Protein AF-A0AAN6EZ95-F1 (afdb_monomer)

Sequence (306 aa):
MGASKASSSAAAAAQFATLAPRIKNISEATIRKKWKPLPAGSQDKVRQILFNLKTKRAGASSSRRIATVGSMRQARAKRPGSNTQVREEEYEKAVEEVADRLLSRLPRMPFPPTGASSKADESPFDLFAALHRISALQAQLTVNRQSAHLLRMQIRREQQALRRDKAELAGLQDAVKRSQRLRRKRETGLHPLARTAKQGHDHDEIERLNSVTGIAVRGATSTGPDYDVGVSTSASGSALTIDEEDEPELGPLLKQLRSHLHSMRNNTASLNPVLAAMDEAKCALDRFAVTSFDRETLMRLSGIVS

Solvent-accessible surface area (backbone atoms only — not comparable to full-atom values): 19096 Å² total; per-residue (Å²): 141,81,85,84,91,84,65,72,68,67,61,59,63,72,72,57,87,77,84,70,89,83,81,80,91,74,58,68,68,53,45,73,74,59,23,49,48,67,56,68,76,58,48,51,51,52,49,50,52,51,49,48,54,52,51,54,64,76,72,78,51,92,84,73,68,79,74,61,99,76,66,91,81,69,93,66,85,84,65,92,86,46,71,65,55,57,51,47,52,52,50,48,53,53,51,50,53,50,46,54,55,46,61,72,39,47,78,73,42,65,35,80,64,93,68,87,71,57,89,70,83,68,73,72,85,48,62,65,63,53,51,53,51,50,51,52,51,51,53,52,50,50,53,52,53,51,51,54,50,53,51,53,53,49,51,54,53,50,54,51,52,51,51,50,54,53,50,51,50,49,51,50,52,51,49,52,52,50,51,51,52,52,49,52,60,56,56,73,75,49,55,73,71,61,49,56,57,48,55,54,53,54,50,57,52,49,54,51,51,32,62,75,70,67,59,73,82,88,80,76,91,75,81,83,80,91,77,87,81,77,86,76,87,73,91,72,91,74,87,77,82,75,75,91,83,83,56,89,72,50,55,60,54,52,51,50,50,52,51,48,52,49,51,51,49,60,65,50,53,73,48,51,64,54,52,52,50,50,52,51,51,48,53,51,49,53,53,47,48,67,75,74,45,55,73,71,56,49,34,41,75,70,66,77,46,133

Structure (mmCIF, N/CA/C/O backbone):
data_AF-A0AAN6EZ95-F1
#
_entry.id   AF-A0AAN6EZ95-F1
#
loop_
_atom_site.group_PDB
_atom_site.id
_atom_site.type_symbol
_atom_site.label_atom_id
_atom_site.label_alt_id
_atom_site.label_comp_id
_atom_site.label_asym_id
_atom_site.label_entity_id
_atom_site.label_seq_id
_atom_site.pdbx_PDB_ins_code
_atom_site.Cartn_x
_atom_site.Cartn_y
_atom_site.Cartn_z
_atom_site.occupancy
_atom_site.B_iso_or_equiv
_atom_site.auth_seq_id
_atom_site.auth_comp_id
_atom_site.auth_asym_id
_atom_site.auth_atom_id
_atom_site.pdbx_PDB_model_num
ATOM 1 N N . MET A 1 1 ? 3.747 43.506 -16.878 1.00 37.78 1 MET A N 1
ATOM 2 C CA . MET A 1 1 ? 3.797 42.026 -16.907 1.00 37.78 1 MET A CA 1
ATOM 3 C C . MET A 1 1 ? 4.872 41.604 -15.912 1.00 37.78 1 MET A C 1
ATOM 5 O O . MET A 1 1 ? 6.012 41.954 -16.137 1.00 37.78 1 MET A O 1
ATOM 9 N N . GLY A 1 2 ? 4.651 40.982 -14.766 1.00 39.59 2 GLY A N 1
ATOM 10 C CA . GLY A 1 2 ? 3.472 40.471 -14.089 1.00 39.59 2 GLY A CA 1
ATOM 11 C C . GLY A 1 2 ? 3.873 40.281 -12.619 1.00 39.59 2 GLY A C 1
ATOM 12 O O . GLY A 1 2 ? 5.038 40.029 -12.313 1.00 39.59 2 GLY A O 1
ATOM 13 N N . ALA A 1 3 ? 2.918 40.495 -11.723 1.00 43.66 3 ALA A N 1
ATOM 14 C CA . ALA A 1 3 ? 3.116 40.467 -10.286 1.00 43.66 3 ALA A CA 1
ATOM 15 C C . ALA A 1 3 ? 3.273 39.031 -9.744 1.00 43.66 3 ALA A C 1
ATOM 17 O O . ALA A 1 3 ? 2.601 38.103 -10.191 1.00 43.66 3 ALA A O 1
ATOM 18 N N . SER A 1 4 ? 4.200 38.900 -8.793 1.00 45.09 4 SER A N 1
ATOM 19 C CA . SER A 1 4 ? 4.193 38.032 -7.604 1.00 45.09 4 SER A CA 1
ATOM 20 C C . SER A 1 4 ? 3.318 36.767 -7.606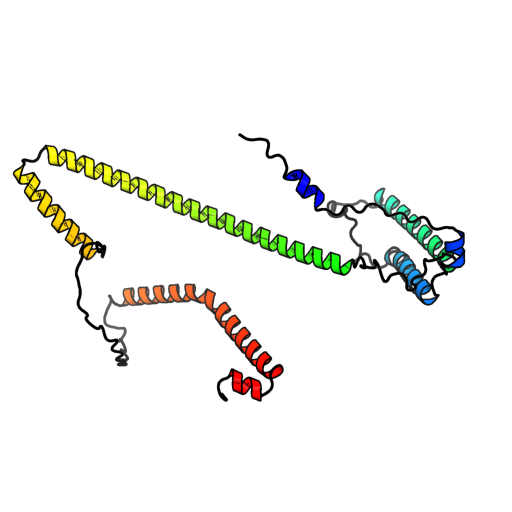 1.00 45.09 4 SER A C 1
ATOM 22 O O . SER A 1 4 ? 2.100 36.808 -7.451 1.00 45.09 4 SER A O 1
ATOM 24 N N . LYS A 1 5 ? 3.976 35.599 -7.583 1.00 46.03 5 LYS A N 1
ATOM 25 C CA . LYS A 1 5 ? 3.365 34.317 -7.198 1.00 46.03 5 LYS A CA 1
ATOM 26 C C . LYS A 1 5 ? 3.972 33.825 -5.882 1.00 46.03 5 LYS A C 1
ATOM 28 O O . LYS A 1 5 ? 4.803 32.927 -5.855 1.00 46.03 5 LYS A O 1
ATOM 33 N N . ALA A 1 6 ? 3.551 34.448 -4.786 1.00 48.06 6 ALA A N 1
ATOM 34 C CA . ALA A 1 6 ? 3.781 33.976 -3.424 1.00 48.06 6 ALA A CA 1
ATOM 35 C C . ALA A 1 6 ? 2.412 33.770 -2.758 1.00 48.06 6 ALA A C 1
ATOM 37 O O . ALA A 1 6 ? 1.912 34.651 -2.071 1.00 48.06 6 ALA A O 1
ATOM 38 N N . SER A 1 7 ? 1.750 32.640 -3.029 1.00 46.66 7 SER A N 1
ATOM 39 C CA . SER A 1 7 ? 0.449 32.329 -2.404 1.00 46.66 7 SER A CA 1
ATOM 40 C C . SER A 1 7 ? 0.195 30.845 -2.110 1.00 46.66 7 SER A C 1
ATOM 42 O O . SER A 1 7 ? -0.888 30.496 -1.649 1.00 46.66 7 SER A O 1
ATOM 44 N N . SER A 1 8 ? 1.166 29.947 -2.310 1.00 48.81 8 SER A N 1
ATOM 45 C CA . SER A 1 8 ? 0.928 28.506 -2.122 1.00 48.81 8 SER A CA 1
ATOM 46 C C . SER A 1 8 ? 1.087 28.005 -0.680 1.00 48.81 8 SER A C 1
ATOM 48 O O . SER A 1 8 ? 0.483 26.991 -0.342 1.00 48.81 8 SER A O 1
ATOM 50 N N . SER A 1 9 ? 1.838 28.687 0.197 1.00 49.53 9 SER A N 1
ATOM 51 C CA . SER A 1 9 ? 2.013 28.222 1.588 1.00 49.53 9 SER A CA 1
ATOM 52 C C . SER A 1 9 ? 0.859 28.626 2.515 1.00 49.53 9 SER A C 1
ATOM 54 O O . SER A 1 9 ? 0.497 27.859 3.404 1.00 49.53 9 SER A O 1
ATOM 56 N N . ALA A 1 10 ? 0.226 29.781 2.278 1.00 47.50 10 ALA A N 1
ATOM 57 C CA . ALA A 1 10 ? -0.907 30.257 3.076 1.00 47.50 10 ALA A CA 1
ATOM 58 C C . ALA A 1 10 ? -2.171 29.401 2.868 1.00 47.50 10 ALA A C 1
ATOM 60 O O . ALA A 1 10 ? -2.914 29.149 3.814 1.00 47.50 10 ALA A O 1
ATOM 61 N N . ALA A 1 11 ? -2.378 28.883 1.651 1.00 49.47 11 ALA A N 1
ATOM 62 C CA . ALA A 1 11 ? -3.511 28.016 1.331 1.00 49.47 11 ALA A CA 1
ATOM 63 C C . ALA A 1 11 ? -3.416 26.624 1.988 1.00 49.47 11 ALA A C 1
ATOM 65 O O . ALA A 1 11 ? -4.443 26.027 2.300 1.00 49.47 11 ALA A O 1
ATOM 66 N N . ALA A 1 12 ? -2.203 26.114 2.239 1.00 53.94 12 ALA A N 1
ATOM 67 C CA . ALA A 1 12 ? -2.003 24.821 2.898 1.00 53.94 12 ALA A CA 1
ATOM 68 C C . ALA A 1 12 ? -2.251 24.886 4.418 1.00 53.94 12 ALA A C 1
ATOM 70 O O . ALA A 1 12 ? -2.723 23.917 5.008 1.00 53.94 12 ALA A O 1
ATOM 71 N N . ALA A 1 13 ? -1.990 26.032 5.056 1.00 53.38 13 ALA A N 1
ATOM 72 C CA . ALA A 1 13 ? -2.250 26.225 6.485 1.00 53.38 13 ALA A CA 1
ATOM 73 C C . ALA A 1 13 ? -3.754 26.297 6.817 1.00 53.38 13 ALA A C 1
ATOM 75 O O . ALA A 1 13 ? -4.158 25.915 7.911 1.00 53.38 13 ALA A O 1
ATOM 76 N N . ALA A 1 14 ? -4.589 26.718 5.861 1.00 54.28 14 ALA A N 1
ATOM 77 C CA . ALA A 1 14 ? -6.046 26.764 6.005 1.00 54.28 14 ALA A CA 1
ATOM 78 C C . ALA A 1 14 ? -6.734 25.382 5.920 1.00 54.28 14 ALA A C 1
ATOM 80 O O . ALA A 1 14 ? -7.937 25.287 6.147 1.00 54.28 14 ALA A O 1
ATOM 81 N N . GLN A 1 15 ? -6.000 24.309 5.590 1.00 58.84 15 GLN A N 1
ATOM 82 C CA . GLN A 1 15 ? -6.560 22.956 5.435 1.00 58.84 15 GLN A CA 1
ATOM 83 C C . GLN A 1 15 ? -6.575 22.133 6.729 1.00 58.84 15 GLN A C 1
ATOM 85 O O . GLN A 1 15 ? -7.161 21.050 6.763 1.00 58.84 15 GLN A O 1
ATOM 90 N N . PHE A 1 16 ? -5.951 22.621 7.800 1.00 55.91 16 PHE A N 1
ATOM 91 C CA . PHE A 1 16 ? -5.977 21.947 9.092 1.00 55.91 16 PHE A CA 1
ATOM 92 C C . PHE A 1 16 ? -7.036 22.603 9.975 1.00 55.91 16 PHE A C 1
ATOM 94 O O . PHE A 1 16 ? -6.931 23.779 10.310 1.00 55.91 16 PHE A O 1
ATOM 101 N N . ALA A 1 17 ? -8.065 21.841 10.350 1.00 63.25 17 ALA A N 1
ATOM 102 C CA . ALA A 1 17 ? -9.076 22.294 11.297 1.00 63.25 17 ALA A CA 1
ATOM 103 C C . ALA A 1 17 ? -8.405 22.628 12.639 1.00 63.25 17 ALA A C 1
ATOM 105 O O . ALA A 1 17 ? -7.965 21.738 13.370 1.00 63.25 17 ALA A O 1
ATOM 106 N N . THR A 1 18 ? -8.299 23.915 12.963 1.00 63.69 18 THR A N 1
ATOM 107 C CA . THR A 1 18 ? -7.825 24.370 14.267 1.00 63.69 18 THR A CA 1
ATOM 108 C C . THR A 1 18 ? -8.982 24.263 15.256 1.00 63.69 18 THR A C 1
ATOM 110 O O . THR A 1 18 ? -9.982 24.974 15.176 1.00 63.69 18 THR A O 1
ATOM 113 N N . LEU A 1 19 ? -8.882 23.314 16.188 1.00 65.75 19 LEU A N 1
ATOM 114 C CA . LEU A 1 19 ? -9.873 23.154 17.247 1.00 65.75 19 LEU A CA 1
ATOM 115 C C . LEU A 1 19 ? -9.677 24.274 18.276 1.00 65.75 19 LEU A C 1
ATOM 117 O O . LEU A 1 19 ? -8.809 24.190 19.142 1.00 65.75 19 LEU A O 1
ATOM 121 N N . ALA A 1 20 ? -10.473 25.337 18.173 1.00 72.38 20 ALA A N 1
ATOM 122 C CA . ALA A 1 20 ? -10.572 26.336 19.229 1.00 72.38 20 ALA A CA 1
ATOM 123 C C . ALA A 1 20 ? -11.398 25.765 20.400 1.00 72.38 20 ALA A C 1
ATOM 125 O O . ALA A 1 20 ? -12.449 25.157 20.165 1.00 72.38 20 ALA A O 1
ATOM 126 N N . PRO A 1 21 ? -10.971 25.945 21.663 1.00 75.00 21 PRO A N 1
ATOM 127 C CA . PRO A 1 21 ? -11.741 25.477 22.807 1.00 75.00 21 PRO A CA 1
ATOM 128 C C . PRO A 1 21 ? -13.074 26.232 22.879 1.00 75.00 21 PRO A C 1
ATOM 130 O O . PRO A 1 21 ? -13.126 27.420 23.193 1.00 75.00 21 PRO A O 1
ATOM 133 N N . ARG A 1 22 ? -14.179 25.538 22.592 1.00 69.44 22 ARG A N 1
ATOM 134 C CA . ARG A 1 22 ? -15.531 26.093 22.716 1.00 69.44 22 ARG A CA 1
ATOM 135 C C . ARG A 1 22 ? -16.005 25.961 24.160 1.00 69.44 22 ARG A C 1
ATOM 137 O O . ARG A 1 22 ? -16.566 24.939 24.549 1.00 69.44 22 ARG A O 1
ATOM 144 N N . ILE A 1 23 ? -15.786 27.005 24.952 1.00 79.75 23 ILE A N 1
ATOM 145 C CA . ILE A 1 23 ? -16.257 27.068 26.338 1.00 79.75 23 ILE A CA 1
ATOM 146 C C . ILE A 1 23 ? -17.742 27.457 26.330 1.00 79.75 23 ILE A C 1
ATOM 148 O O . ILE A 1 23 ? -18.121 28.486 25.772 1.00 79.75 23 ILE A O 1
ATOM 152 N N . LYS A 1 24 ? -18.602 26.623 26.926 1.00 76.38 24 LYS A N 1
ATOM 153 C CA . LYS A 1 24 ? -20.014 26.951 27.178 1.00 76.38 24 LYS A CA 1
ATOM 154 C C . LYS A 1 24 ? -20.163 27.331 28.652 1.00 76.38 24 LYS A C 1
ATOM 156 O O . LYS A 1 24 ? -19.911 26.500 29.519 1.00 76.38 24 LYS A O 1
ATOM 161 N N . ASN A 1 25 ? -20.593 28.560 28.930 1.00 83.62 25 ASN A N 1
ATOM 162 C CA . ASN A 1 25 ? -20.896 29.002 30.292 1.00 83.62 25 ASN A CA 1
ATOM 163 C C . ASN A 1 25 ? -22.280 28.478 30.697 1.00 83.62 25 ASN A C 1
ATOM 165 O O . ASN A 1 25 ? -23.261 28.698 29.988 1.00 83.62 25 ASN A O 1
ATOM 169 N N . ILE A 1 26 ? -22.362 27.770 31.824 1.00 81.12 26 ILE A N 1
ATOM 170 C CA . ILE A 1 26 ? -23.596 27.153 32.330 1.00 81.12 26 ILE A CA 1
ATOM 171 C C . ILE A 1 26 ? -23.819 27.661 33.751 1.00 81.12 26 ILE A C 1
ATOM 173 O O . ILE A 1 26 ? -22.893 27.660 34.559 1.00 81.12 26 ILE A O 1
ATOM 177 N N . SER A 1 27 ? -25.038 28.098 34.069 1.00 88.38 27 SER A N 1
ATOM 178 C CA . SER A 1 27 ? -25.346 28.589 35.413 1.00 88.38 27 SER A CA 1
ATOM 179 C C . SER A 1 27 ? -25.344 27.457 36.443 1.00 88.38 27 SER A C 1
ATOM 181 O O . SER A 1 27 ? -25.796 26.341 36.170 1.00 88.38 27 SER A O 1
ATOM 183 N N . GLU A 1 28 ? -24.900 27.757 37.663 1.00 85.88 28 GLU A N 1
ATOM 184 C CA . GLU A 1 28 ? -24.864 26.786 38.763 1.00 85.88 28 GLU A CA 1
ATOM 185 C C . GLU A 1 28 ? -26.256 26.209 39.075 1.00 85.88 28 GLU A C 1
ATOM 187 O O . GLU A 1 28 ? -26.404 25.013 39.334 1.00 85.88 28 GLU A O 1
ATOM 192 N N . ALA A 1 29 ? -27.301 27.032 38.959 1.00 84.94 29 ALA A N 1
ATOM 193 C CA . ALA A 1 29 ? -28.688 26.594 39.092 1.00 84.94 29 ALA A CA 1
ATOM 194 C C . ALA A 1 29 ? -29.064 25.515 38.058 1.00 84.94 29 ALA A C 1
ATOM 196 O O . ALA A 1 29 ? -29.780 24.565 38.383 1.00 84.94 29 ALA A O 1
ATOM 197 N N . THR A 1 30 ? -28.553 25.621 36.826 1.00 83.50 30 THR A N 1
ATOM 198 C CA . THR A 1 30 ? -28.786 24.625 35.769 1.00 83.50 30 THR A CA 1
ATOM 199 C C . THR A 1 30 ? -28.085 23.313 36.094 1.00 83.50 30 THR A C 1
ATOM 201 O O . THR A 1 30 ? -28.694 22.254 35.943 1.00 83.50 30 THR A O 1
ATOM 204 N N . ILE A 1 31 ? -26.853 23.375 36.606 1.00 83.50 31 ILE A N 1
ATOM 205 C CA . ILE A 1 31 ? -26.104 22.192 37.048 1.00 83.50 31 ILE A CA 1
ATOM 206 C C . ILE A 1 31 ? -26.881 21.492 38.169 1.00 83.50 31 ILE A C 1
ATOM 208 O O . ILE A 1 31 ? -27.269 20.339 38.023 1.00 83.50 31 ILE A O 1
ATOM 212 N N . ARG A 1 32 ? -27.234 22.201 39.245 1.00 82.31 32 ARG A N 1
ATOM 213 C CA . ARG A 1 32 ? -27.940 21.601 40.394 1.00 82.31 32 ARG A CA 1
ATOM 214 C C . ARG A 1 32 ? -29.327 21.036 40.042 1.00 82.31 32 ARG A C 1
ATOM 216 O O . ARG A 1 32 ? -29.746 20.055 40.647 1.00 82.31 32 ARG A O 1
ATOM 223 N N . LYS A 1 33 ? -30.043 21.634 39.079 1.00 83.69 33 LYS A N 1
ATOM 224 C CA . LYS A 1 33 ? -31.411 21.228 38.692 1.00 83.69 33 LYS A CA 1
ATOM 225 C C . LYS A 1 33 ? -31.453 20.128 37.626 1.00 83.69 33 LYS A C 1
ATOM 227 O O . LYS A 1 33 ? -32.359 19.296 37.648 1.00 83.69 33 LYS A O 1
ATOM 232 N N . LYS A 1 34 ? -30.547 20.164 36.642 1.00 82.00 34 LYS A N 1
ATOM 233 C CA . LYS A 1 34 ? -30.602 19.300 35.446 1.00 82.00 34 LYS A CA 1
ATOM 234 C C . LYS A 1 34 ? -29.534 18.212 35.432 1.00 82.00 34 LYS A C 1
ATOM 236 O O . LYS A 1 34 ? -29.735 17.213 34.745 1.00 82.00 34 LYS A O 1
ATOM 241 N N . TRP A 1 35 ? -28.427 18.388 36.149 1.00 86.62 35 TRP A N 1
ATOM 242 C CA . TRP A 1 35 ? -27.353 17.403 36.182 1.00 86.62 35 TRP A CA 1
ATOM 243 C C . TRP A 1 35 ? -27.590 16.469 37.360 1.00 86.62 35 TRP A C 1
ATOM 245 O O . TRP A 1 35 ? -27.533 16.866 38.523 1.00 86.62 35 TRP A O 1
ATOM 255 N N . LYS A 1 36 ? -27.914 15.218 37.045 1.00 82.38 36 LYS A N 1
ATOM 256 C CA . LYS A 1 36 ? -28.135 14.171 38.042 1.00 82.38 36 LYS A CA 1
ATOM 257 C C . LYS A 1 36 ? -26.833 13.392 38.244 1.00 82.38 36 LYS A C 1
ATOM 259 O O . LYS A 1 36 ? -26.012 13.337 37.324 1.00 82.38 36 LYS A O 1
ATOM 264 N N . PRO A 1 37 ? -26.612 12.799 39.428 1.00 84.19 37 PRO A N 1
ATOM 265 C CA . PRO A 1 37 ? -25.516 11.859 39.591 1.00 84.19 37 PRO A CA 1
ATOM 266 C C . PRO A 1 37 ? -25.712 10.666 38.651 1.00 84.19 37 PRO A C 1
ATOM 268 O O . PRO A 1 37 ? -26.836 10.305 38.291 1.00 84.19 37 PRO A O 1
ATOM 271 N N . LEU A 1 38 ? -24.597 10.066 38.249 1.00 80.75 38 LEU A N 1
ATOM 272 C CA . LEU A 1 38 ? -24.573 8.924 37.343 1.00 80.75 38 LEU A CA 1
ATOM 273 C C . LEU A 1 38 ? -25.383 7.742 37.928 1.00 80.75 38 LEU A C 1
ATOM 275 O O . LEU A 1 38 ? -25.299 7.516 39.136 1.00 80.75 38 LEU A O 1
ATOM 279 N N . PRO A 1 39 ? -26.131 6.955 37.128 1.00 84.50 39 PRO A N 1
ATOM 280 C CA . PRO A 1 39 ? -26.835 5.768 37.620 1.00 84.50 39 PRO A CA 1
ATOM 281 C C . PRO A 1 39 ? -25.885 4.745 38.259 1.00 84.50 39 PRO A C 1
ATOM 283 O O . PRO A 1 39 ? -24.758 4.577 37.788 1.00 84.50 39 PRO A O 1
ATOM 286 N N . ALA A 1 40 ? -26.354 4.016 39.279 1.00 82.56 40 ALA A N 1
ATOM 287 C CA . ALA A 1 40 ? -25.538 3.091 40.078 1.00 82.56 40 ALA A CA 1
ATOM 288 C C . ALA A 1 40 ? -24.717 2.100 39.227 1.00 82.56 40 ALA A C 1
ATOM 290 O O . ALA A 1 40 ? -23.500 2.052 39.362 1.00 82.56 40 ALA A O 1
ATOM 291 N N . GLY A 1 41 ? -25.332 1.430 38.244 1.00 82.69 41 GLY A N 1
ATOM 292 C CA . GLY A 1 41 ? -24.614 0.479 37.381 1.00 82.69 41 GLY A CA 1
ATOM 293 C C . GLY A 1 41 ? -23.529 1.108 36.492 1.00 82.69 41 GLY A C 1
ATOM 294 O O . GLY A 1 41 ? -22.581 0.437 36.093 1.00 82.69 41 GLY A O 1
ATOM 295 N N . SER A 1 42 ? -23.624 2.406 36.188 1.00 82.50 42 SER A N 1
ATOM 296 C CA . SER A 1 42 ? -22.549 3.132 35.496 1.00 82.50 42 SER A CA 1
ATOM 297 C C . SER A 1 42 ? -21.462 3.590 36.474 1.00 82.50 42 SER A C 1
ATOM 299 O O . SER A 1 42 ? -20.285 3.582 36.115 1.00 82.50 42 SER A O 1
ATOM 301 N N . GLN A 1 43 ? -21.820 3.908 37.725 1.00 84.94 43 GLN A N 1
ATOM 302 C CA . GLN A 1 43 ? -20.838 4.142 38.788 1.00 84.94 43 GLN A CA 1
ATOM 303 C C . GLN A 1 43 ? -19.995 2.890 39.046 1.00 84.94 43 GLN A C 1
ATOM 305 O O . GLN A 1 43 ? -18.780 3.002 39.163 1.00 84.94 43 GLN A O 1
ATOM 310 N N . ASP A 1 44 ? -20.605 1.703 39.063 1.00 84.56 44 ASP A N 1
ATOM 311 C CA . ASP A 1 44 ? -19.897 0.434 39.278 1.00 84.56 44 ASP A CA 1
ATOM 312 C C . ASP A 1 44 ? -18.873 0.135 38.179 1.00 84.56 44 ASP A C 1
ATOM 314 O O . ASP A 1 44 ? -17.753 -0.282 38.471 1.00 84.56 44 ASP A O 1
ATOM 318 N N . LYS A 1 45 ? -19.191 0.452 36.918 1.00 85.62 45 LYS A N 1
ATOM 319 C CA . LYS A 1 45 ? -18.232 0.351 35.803 1.00 85.62 45 LYS A CA 1
ATOM 320 C C . LYS A 1 45 ? -17.049 1.304 35.973 1.00 85.62 45 LYS A C 1
ATOM 322 O O . LYS A 1 45 ? -15.904 0.908 35.770 1.00 85.62 45 LYS A O 1
ATOM 327 N N . VAL A 1 46 ? -17.304 2.553 36.372 1.00 85.94 46 VAL A N 1
ATOM 328 C CA . VAL A 1 46 ? -16.238 3.533 36.645 1.00 85.94 46 VAL A CA 1
ATOM 329 C C . VAL A 1 46 ? -15.379 3.077 37.825 1.00 85.94 46 VAL A C 1
ATOM 331 O O . VAL A 1 46 ? -14.152 3.119 37.731 1.00 85.94 46 VAL A O 1
ATOM 334 N N . ARG A 1 47 ? -15.999 2.559 38.895 1.00 87.25 47 ARG A N 1
ATOM 335 C CA . ARG A 1 47 ? -15.287 1.935 40.018 1.00 87.25 47 ARG A CA 1
ATOM 336 C C . ARG A 1 47 ? -14.388 0.809 39.523 1.00 87.25 47 ARG A C 1
ATOM 338 O O . ARG A 1 47 ? -13.205 0.810 39.835 1.00 87.25 47 ARG A O 1
ATOM 345 N N . GLN A 1 48 ? -14.904 -0.095 38.691 1.00 86.44 48 GLN A N 1
ATOM 346 C CA . GLN A 1 48 ? -14.136 -1.205 38.129 1.00 86.44 48 GLN A CA 1
ATOM 347 C C . GLN A 1 48 ? -12.946 -0.726 37.283 1.00 86.44 48 GLN A C 1
ATOM 349 O O . GLN A 1 48 ? -11.864 -1.293 37.386 1.00 86.44 48 GLN A O 1
ATOM 354 N N . ILE A 1 49 ? -13.100 0.328 36.476 1.00 87.38 49 ILE A N 1
ATOM 355 C CA . ILE A 1 49 ? -11.993 0.909 35.696 1.00 87.38 49 ILE A CA 1
ATOM 356 C C . ILE A 1 49 ? -10.920 1.494 36.622 1.00 87.38 49 ILE A C 1
ATOM 358 O O . ILE A 1 49 ? -9.737 1.218 36.428 1.00 87.38 49 ILE A O 1
ATOM 362 N N . LEU A 1 50 ? -11.313 2.261 37.641 1.00 85.56 50 LEU A N 1
ATOM 363 C CA . LEU A 1 50 ? -10.379 2.855 38.604 1.00 85.56 50 LEU A CA 1
ATOM 364 C C . LEU A 1 50 ? -9.682 1.780 39.457 1.00 85.56 50 LEU A C 1
ATOM 366 O O . LEU A 1 50 ? -8.469 1.839 39.651 1.00 85.56 50 LEU A O 1
ATOM 370 N N . PHE A 1 51 ? -10.401 0.734 39.872 1.00 83.88 51 PHE A N 1
ATOM 371 C CA . PHE A 1 51 ? -9.811 -0.436 40.526 1.00 83.88 51 PHE A CA 1
ATOM 372 C C . PHE A 1 51 ? -8.877 -1.212 39.595 1.00 83.88 51 PHE A C 1
ATOM 374 O O . PHE A 1 51 ? -7.813 -1.648 40.027 1.00 83.88 51 PHE A O 1
ATOM 381 N N . ASN A 1 52 ? -9.214 -1.347 38.311 1.00 81.50 52 ASN A N 1
ATOM 382 C CA . ASN A 1 52 ? -8.332 -1.943 37.307 1.00 81.50 52 ASN A CA 1
ATOM 383 C C . ASN A 1 52 ? -7.059 -1.113 37.105 1.00 81.50 52 ASN A C 1
ATOM 385 O O . ASN A 1 52 ? -6.000 -1.682 36.870 1.00 81.50 52 ASN A O 1
ATOM 389 N N . LEU A 1 53 ? -7.133 0.217 37.194 1.00 76.56 53 LEU A N 1
ATOM 390 C CA . LEU A 1 53 ? -5.949 1.076 37.145 1.00 76.56 53 LEU A CA 1
ATOM 391 C C . LEU A 1 53 ? -5.065 0.879 38.378 1.00 76.56 53 LEU A C 1
ATOM 393 O O . LEU A 1 53 ? -3.855 0.747 38.214 1.00 76.56 53 LEU A O 1
ATOM 397 N N . LYS A 1 54 ? -5.662 0.776 39.571 1.00 73.00 54 LYS A N 1
ATOM 398 C CA . LYS A 1 54 ? -4.934 0.489 40.814 1.00 73.00 54 LYS A CA 1
ATOM 399 C C . LYS A 1 54 ? -4.271 -0.894 40.776 1.00 73.00 54 LYS A C 1
ATOM 401 O O . LYS A 1 54 ? -3.073 -1.018 40.980 1.00 73.00 54 LYS A O 1
ATOM 406 N N . THR A 1 55 ? -5.013 -1.934 40.396 1.00 68.44 55 THR A N 1
ATOM 407 C CA . THR A 1 55 ? -4.523 -3.330 40.361 1.00 68.44 55 THR A CA 1
ATOM 408 C C . THR A 1 55 ? -3.523 -3.615 39.240 1.00 68.44 55 THR 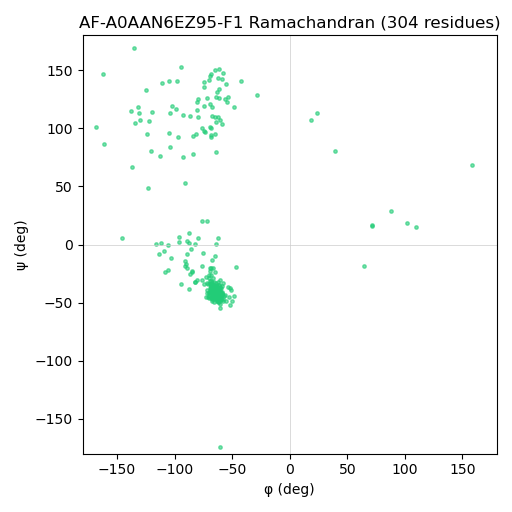A C 1
ATOM 410 O O . THR A 1 55 ? -2.548 -4.330 39.457 1.00 68.44 55 THR A O 1
ATOM 413 N N . LYS A 1 56 ? -3.713 -3.055 38.037 1.00 60.56 56 LYS A N 1
ATOM 414 C CA . LYS A 1 56 ? -2.758 -3.231 36.927 1.00 60.56 56 LYS A CA 1
ATOM 415 C C . LYS A 1 56 ? -1.439 -2.505 37.170 1.00 60.56 56 LYS A C 1
ATOM 417 O O . LYS A 1 56 ? -0.441 -2.884 36.559 1.00 60.56 56 LYS A O 1
ATOM 422 N N . ARG A 1 57 ? -1.435 -1.475 38.022 1.00 56.78 57 ARG A N 1
ATOM 423 C CA . ARG A 1 57 ? -0.239 -0.692 38.342 1.00 56.78 57 ARG A CA 1
ATOM 424 C C . ARG A 1 57 ? 0.474 -1.194 39.605 1.00 56.78 57 ARG A C 1
ATOM 426 O O . ARG A 1 57 ? 1.690 -1.293 39.578 1.00 56.78 57 ARG A O 1
ATOM 433 N N . ALA A 1 58 ? -0.264 -1.692 40.600 1.00 50.50 58 ALA A N 1
ATOM 434 C CA . ALA A 1 58 ? 0.255 -2.256 41.853 1.00 50.50 58 ALA A CA 1
ATOM 435 C C . ALA A 1 58 ? 0.959 -3.638 41.749 1.00 50.50 58 ALA A C 1
ATOM 437 O O . ALA A 1 58 ? 1.100 -4.330 42.751 1.00 50.50 58 ALA A O 1
ATOM 438 N N . GLY A 1 59 ? 1.433 -4.062 40.567 1.00 52.12 59 GLY A N 1
ATOM 439 C CA . GLY A 1 59 ? 2.438 -5.139 40.485 1.00 52.12 59 GLY A CA 1
ATOM 440 C C . GLY A 1 59 ? 2.037 -6.513 39.925 1.00 52.12 59 GLY A C 1
ATOM 441 O O . GLY A 1 59 ? 2.828 -7.439 40.062 1.00 52.12 59 GLY A O 1
ATOM 442 N N . ALA A 1 60 ? 0.899 -6.694 39.237 1.00 45.84 60 ALA A N 1
ATOM 443 C CA . ALA A 1 60 ? 0.480 -8.038 38.779 1.00 45.84 60 ALA A CA 1
ATOM 444 C C . ALA A 1 60 ? 0.494 -8.309 37.255 1.00 45.84 60 ALA A C 1
ATOM 446 O O . ALA A 1 60 ? 0.160 -9.413 36.831 1.00 45.84 60 ALA A O 1
ATOM 447 N N . SER A 1 61 ? 0.889 -7.367 36.388 1.00 43.97 61 SER A N 1
ATOM 448 C CA . SER A 1 61 ? 1.130 -7.697 34.969 1.00 43.97 61 SER A CA 1
ATOM 449 C C . SER A 1 61 ? 1.985 -6.644 34.262 1.00 43.97 61 SER A C 1
ATOM 451 O O . SER A 1 61 ? 1.486 -5.735 33.600 1.00 43.97 61 SER A O 1
ATOM 453 N N . SER A 1 62 ? 3.310 -6.791 34.344 1.00 48.88 62 SER A N 1
ATOM 454 C CA . SER A 1 62 ? 4.275 -5.933 33.629 1.00 48.88 62 SER A CA 1
ATOM 455 C C . SER A 1 62 ? 4.199 -6.049 32.090 1.00 48.88 62 SER A C 1
ATOM 457 O O . SER A 1 62 ? 4.954 -5.387 31.384 1.00 48.88 62 SER A O 1
ATOM 459 N N . SER A 1 63 ? 3.293 -6.873 31.546 1.00 49.47 63 SER A N 1
ATOM 460 C CA . SER A 1 63 ? 3.235 -7.228 30.122 1.00 49.47 63 SER A CA 1
ATOM 461 C C . SER A 1 63 ? 2.351 -6.304 29.262 1.00 49.47 63 SER A C 1
ATOM 463 O O . SER A 1 63 ? 2.479 -6.307 28.042 1.00 49.47 63 SER A O 1
ATOM 465 N N . ARG A 1 64 ? 1.493 -5.448 29.847 1.00 46.81 64 ARG A N 1
ATOM 466 C CA . ARG A 1 64 ? 0.653 -4.493 29.080 1.00 46.81 64 ARG A CA 1
ATOM 467 C C . ARG A 1 64 ? 0.862 -3.034 29.479 1.00 46.81 64 ARG A C 1
ATOM 469 O O . ARG A 1 64 ? -0.102 -2.298 29.692 1.00 46.81 64 ARG A O 1
ATOM 476 N N . ARG A 1 65 ? 2.115 -2.584 29.564 1.00 50.84 65 ARG A N 1
ATOM 477 C CA . ARG A 1 65 ? 2.374 -1.139 29.592 1.00 50.84 65 ARG A CA 1
ATOM 478 C C . ARG A 1 65 ? 2.038 -0.554 28.221 1.00 50.84 65 ARG A C 1
ATOM 480 O O . ARG A 1 65 ? 2.651 -0.924 27.225 1.00 50.84 65 ARG A O 1
ATOM 487 N N . ILE A 1 66 ? 1.104 0.394 28.178 1.00 48.91 66 ILE A N 1
ATOM 488 C CA . ILE A 1 66 ? 1.092 1.393 27.107 1.00 48.91 66 ILE A CA 1
ATOM 489 C C . ILE A 1 66 ? 2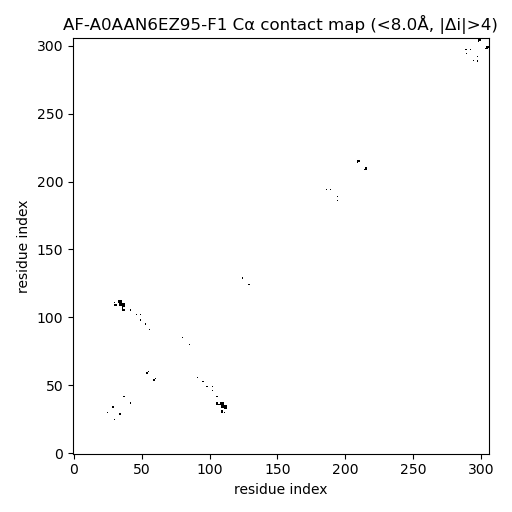.407 2.152 27.275 1.00 48.91 66 ILE A C 1
ATOM 491 O O . ILE A 1 66 ? 2.613 2.813 28.294 1.00 48.91 66 ILE A O 1
ATOM 495 N N . ALA A 1 67 ? 3.335 1.962 26.340 1.00 45.56 67 ALA A N 1
ATOM 496 C CA . ALA A 1 67 ? 4.637 2.605 26.385 1.00 45.56 67 ALA A CA 1
ATOM 497 C C . ALA A 1 67 ? 4.445 4.125 26.462 1.00 45.56 67 ALA A C 1
ATOM 499 O O . ALA A 1 67 ? 3.775 4.723 25.619 1.00 45.56 67 ALA A O 1
ATOM 500 N N . THR A 1 68 ? 5.033 4.758 27.476 1.00 45.69 68 THR A N 1
ATOM 501 C CA . THR A 1 68 ? 5.163 6.212 27.485 1.00 45.69 68 THR A CA 1
ATOM 502 C C . THR A 1 68 ? 6.016 6.602 26.275 1.00 45.69 68 THR A C 1
ATOM 504 O O . THR A 1 68 ? 7.044 5.978 25.996 1.00 45.69 68 THR A O 1
ATOM 507 N N . VAL A 1 69 ? 5.583 7.619 25.527 1.00 44.00 69 VAL A N 1
ATOM 508 C CA . VAL A 1 69 ? 6.095 8.008 24.191 1.00 44.00 69 VAL A CA 1
ATOM 509 C C . VAL A 1 69 ? 7.587 8.439 24.186 1.00 44.00 69 VAL A C 1
ATOM 511 O O . VAL A 1 69 ? 8.130 8.812 23.155 1.00 44.00 69 VAL A O 1
ATOM 514 N N . GLY A 1 70 ? 8.310 8.324 25.306 1.00 47.16 70 GLY A N 1
ATOM 515 C CA . GLY A 1 70 ? 9.752 8.589 25.413 1.00 47.16 70 GLY A CA 1
ATOM 516 C C . GLY A 1 70 ? 10.645 7.378 25.724 1.00 47.16 70 GLY A C 1
ATOM 517 O O . GLY A 1 70 ? 11.866 7.510 25.679 1.00 47.16 70 GLY A O 1
ATOM 518 N N . SER A 1 71 ? 10.097 6.196 26.035 1.00 47.75 71 SER A N 1
ATOM 519 C CA . SER A 1 71 ? 10.886 5.118 26.666 1.00 47.75 71 SER A CA 1
ATOM 520 C C . SER A 1 71 ? 11.590 4.145 25.703 1.00 47.75 71 SER A C 1
ATOM 522 O O . SER A 1 71 ? 12.226 3.195 26.157 1.00 47.75 71 SER A O 1
ATOM 524 N N . MET A 1 72 ? 11.515 4.341 24.384 1.00 48.44 72 MET A N 1
ATOM 525 C CA . MET A 1 72 ? 12.057 3.366 23.420 1.00 48.44 72 MET A CA 1
ATOM 526 C C . MET A 1 72 ? 13.555 3.550 23.107 1.00 48.44 72 MET A C 1
ATOM 528 O O . MET A 1 72 ? 14.127 2.752 22.374 1.00 48.44 72 MET A O 1
ATOM 532 N N . ARG A 1 73 ? 14.219 4.584 23.652 1.00 45.75 73 ARG A N 1
ATOM 533 C CA . ARG A 1 73 ? 15.623 4.908 23.311 1.00 45.75 73 ARG A CA 1
ATOM 534 C C . ARG A 1 73 ? 16.665 4.551 24.374 1.00 45.75 73 ARG A C 1
ATOM 536 O O . ARG A 1 73 ? 17.845 4.771 24.133 1.00 45.75 73 ARG A O 1
ATOM 543 N N . GLN A 1 74 ? 16.284 4.000 25.527 1.00 47.03 74 GLN A N 1
ATOM 544 C CA . GLN A 1 74 ? 17.244 3.712 26.605 1.00 47.03 74 GLN A CA 1
ATOM 545 C C . GLN A 1 74 ? 17.009 2.341 27.246 1.00 47.03 74 GLN A C 1
ATOM 547 O O . GLN A 1 74 ? 16.678 2.222 28.421 1.00 47.03 74 GLN A O 1
ATOM 552 N N . ALA A 1 75 ? 17.239 1.287 26.465 1.00 47.09 75 ALA A N 1
ATOM 553 C CA . ALA A 1 75 ? 17.424 -0.074 26.967 1.00 47.09 75 ALA A CA 1
ATOM 554 C C . ALA A 1 75 ? 18.916 -0.350 27.241 1.00 47.09 75 ALA A C 1
ATOM 556 O O . ALA A 1 75 ? 19.489 -1.306 26.726 1.00 47.09 75 ALA A O 1
ATOM 557 N N . ARG A 1 76 ? 19.580 0.513 28.020 1.00 45.78 76 ARG A N 1
ATOM 558 C CA . ARG A 1 76 ? 20.943 0.250 28.502 1.00 45.78 76 ARG A CA 1
ATOM 559 C C . ARG A 1 76 ? 20.992 0.480 30.009 1.00 45.78 76 ARG A C 1
ATOM 561 O O . ARG A 1 76 ? 20.895 1.612 30.461 1.00 45.78 76 ARG A O 1
ATOM 568 N N . ALA A 1 77 ? 21.088 -0.631 30.741 1.00 55.16 77 ALA A N 1
ATOM 569 C CA . ALA A 1 77 ? 21.464 -0.754 32.151 1.00 55.16 77 ALA A CA 1
ATOM 570 C C . ALA A 1 77 ? 20.911 0.332 33.101 1.00 55.16 77 ALA A C 1
ATOM 572 O O . ALA A 1 77 ? 21.630 1.248 33.499 1.00 55.16 77 ALA A O 1
ATOM 573 N N . LYS A 1 78 ? 19.648 0.204 33.534 1.00 50.22 78 LYS A N 1
ATOM 574 C CA . LYS A 1 78 ? 19.164 0.960 34.699 1.00 50.22 78 LYS A CA 1
ATOM 575 C C . LYS A 1 78 ? 19.614 0.251 35.981 1.00 50.22 78 LYS A C 1
ATOM 577 O O . LYS A 1 78 ? 19.219 -0.881 36.237 1.00 50.22 78 LYS A O 1
ATOM 582 N N . ARG A 1 79 ? 20.462 0.926 36.761 1.00 52.41 79 ARG A N 1
ATOM 583 C CA . ARG A 1 79 ? 20.823 0.553 38.137 1.00 52.41 79 ARG A CA 1
ATOM 584 C C . ARG A 1 79 ? 19.570 0.585 39.035 1.00 52.41 79 ARG A C 1
ATOM 586 O O . ARG A 1 79 ? 18.748 1.486 38.842 1.00 52.41 79 ARG A O 1
ATOM 593 N N . PRO A 1 80 ? 19.424 -0.337 40.003 1.00 46.00 80 PRO A N 1
ATOM 594 C CA . PRO A 1 80 ? 18.346 -0.265 40.986 1.00 46.00 80 PRO A CA 1
ATOM 595 C C . PRO A 1 80 ? 18.542 0.999 41.841 1.00 46.00 80 PRO A C 1
ATOM 597 O O . PRO A 1 80 ? 19.643 1.230 42.337 1.00 46.00 80 PRO A O 1
ATOM 600 N N . GLY A 1 81 ? 17.514 1.845 41.953 1.00 55.88 81 GLY A N 1
ATOM 601 C CA . GLY A 1 81 ? 17.541 3.067 42.772 1.00 55.88 81 GLY A CA 1
ATOM 602 C C . GLY A 1 81 ? 17.740 4.390 42.020 1.00 55.88 81 GLY A C 1
ATOM 603 O O . GLY A 1 81 ? 18.127 5.386 42.621 1.00 55.88 81 GLY A O 1
ATOM 604 N N . SER A 1 82 ? 17.510 4.450 40.704 1.00 58.19 82 SER A N 1
ATOM 605 C CA . SER A 1 82 ? 17.566 5.742 39.994 1.00 58.19 82 SER A CA 1
ATOM 606 C C . SER A 1 82 ? 16.383 6.641 40.391 1.00 58.19 82 SER A C 1
ATOM 608 O O . SER A 1 82 ? 15.263 6.147 40.461 1.00 58.19 82 SER A O 1
ATOM 610 N N . ASN A 1 83 ? 16.589 7.958 40.541 1.00 58.91 83 ASN A N 1
ATOM 611 C CA . ASN A 1 83 ? 15.544 8.977 40.800 1.00 58.91 83 ASN A CA 1
ATOM 612 C C . ASN A 1 83 ? 14.292 8.862 39.905 1.00 58.91 83 ASN A C 1
ATOM 614 O O . ASN A 1 83 ? 13.240 9.401 40.227 1.00 58.91 83 ASN A O 1
ATOM 618 N N . THR A 1 84 ? 14.395 8.169 38.766 1.00 60.97 84 THR A N 1
ATOM 619 C CA . THR A 1 84 ? 13.249 7.859 37.905 1.00 60.97 84 THR A CA 1
ATOM 620 C C . THR A 1 84 ? 12.259 6.884 38.540 1.00 60.97 84 THR A C 1
ATOM 622 O O . THR A 1 84 ? 11.071 7.075 38.346 1.00 60.97 84 THR A O 1
ATOM 625 N N . GLN A 1 85 ? 12.714 5.917 39.342 1.00 61.56 85 GLN A N 1
ATOM 626 C CA . GLN A 1 85 ? 11.845 4.993 40.081 1.00 61.56 85 GLN A CA 1
ATOM 627 C C . GLN A 1 85 ? 11.118 5.711 41.217 1.00 61.56 85 GLN A C 1
ATOM 629 O O . GLN A 1 85 ? 9.907 5.604 41.299 1.00 61.56 85 GLN A O 1
ATOM 634 N N . VAL A 1 86 ? 11.819 6.543 41.997 1.00 63.94 86 VAL A N 1
ATOM 635 C CA . VAL A 1 86 ? 11.193 7.380 43.041 1.00 63.94 86 VAL A CA 1
ATOM 636 C C . VAL A 1 86 ? 10.150 8.323 42.427 1.00 63.94 86 VAL A C 1
ATOM 638 O O . VAL A 1 86 ? 9.034 8.427 42.918 1.00 63.94 86 VAL A O 1
ATOM 641 N N . ARG A 1 87 ? 10.461 8.942 41.280 1.00 72.38 87 ARG A N 1
ATOM 642 C CA . ARG A 1 87 ? 9.511 9.792 40.544 1.00 72.38 87 ARG A CA 1
ATOM 643 C C . ARG A 1 87 ? 8.337 9.006 39.944 1.00 72.38 87 ARG A C 1
ATOM 645 O O . ARG A 1 87 ? 7.247 9.555 39.807 1.00 72.38 87 ARG A O 1
ATOM 652 N N . GLU A 1 88 ? 8.558 7.754 39.545 1.00 74.38 88 GLU A N 1
ATOM 653 C CA . GLU A 1 88 ? 7.504 6.840 39.092 1.00 74.38 88 GLU A CA 1
ATOM 654 C C . GLU A 1 88 ? 6.597 6.447 40.269 1.00 74.38 88 GLU A C 1
ATOM 656 O O . GLU A 1 88 ? 5.388 6.592 40.146 1.00 74.38 88 GLU A O 1
ATOM 661 N N . GLU A 1 89 ? 7.147 6.082 41.425 1.00 77.00 89 GLU A N 1
ATOM 662 C CA . GLU A 1 89 ? 6.404 5.754 42.653 1.00 77.00 89 GLU A CA 1
ATOM 663 C C . GLU A 1 89 ? 5.600 6.952 43.188 1.00 77.00 89 GLU A C 1
ATOM 665 O O . GLU A 1 89 ? 4.432 6.815 43.552 1.00 77.00 89 GLU A O 1
ATOM 670 N N . GLU A 1 90 ? 6.177 8.157 43.180 1.00 82.88 90 GLU A N 1
ATOM 671 C CA . GLU A 1 90 ? 5.468 9.397 43.525 1.00 82.88 90 GLU A CA 1
ATOM 672 C C . GLU A 1 90 ? 4.304 9.671 42.565 1.00 82.88 90 GLU A C 1
ATOM 674 O O . GLU A 1 90 ? 3.214 10.062 42.990 1.00 82.88 90 GLU A O 1
ATOM 679 N N . TYR A 1 91 ? 4.513 9.439 41.265 1.00 81.69 91 TYR A N 1
ATOM 680 C CA . TYR A 1 91 ? 3.463 9.556 40.256 1.00 81.69 91 TYR A CA 1
ATOM 681 C C . TYR A 1 91 ? 2.370 8.498 40.452 1.00 81.69 91 TYR A C 1
ATOM 683 O O . TYR A 1 91 ? 1.186 8.800 40.301 1.00 81.69 91 TYR A O 1
ATOM 691 N N . GLU A 1 92 ? 2.740 7.269 40.804 1.00 82.25 92 GLU A N 1
ATOM 692 C CA . GLU A 1 92 ? 1.802 6.191 41.119 1.00 82.25 92 GLU A CA 1
ATOM 693 C C . GLU A 1 92 ? 0.946 6.544 42.328 1.00 82.25 92 GLU A C 1
ATOM 695 O O . GLU A 1 92 ? -0.281 6.539 42.221 1.00 82.25 92 GLU A O 1
ATOM 700 N N . LYS A 1 93 ? 1.579 6.984 43.415 1.00 86.06 93 LYS A N 1
ATOM 701 C CA . LYS A 1 93 ? 0.904 7.441 44.629 1.00 86.06 93 LYS A CA 1
ATOM 702 C C . LYS A 1 93 ? -0.036 8.619 44.363 1.00 86.06 93 LYS A C 1
ATOM 704 O O . LYS A 1 93 ? -1.167 8.626 44.844 1.00 86.06 93 LYS A O 1
ATOM 709 N N . ALA A 1 94 ? 0.391 9.593 43.559 1.00 85.50 94 ALA A N 1
ATOM 710 C CA . ALA A 1 94 ? -0.454 10.723 43.175 1.00 85.50 94 ALA A CA 1
ATOM 711 C C . ALA A 1 94 ? -1.676 10.278 42.351 1.00 85.50 94 ALA A C 1
ATOM 713 O O . ALA A 1 94 ? -2.779 10.795 42.533 1.00 85.50 94 ALA A O 1
ATOM 714 N N . VAL A 1 95 ? -1.508 9.305 41.451 1.00 84.75 95 VAL A N 1
ATOM 715 C CA . VAL A 1 95 ? -2.613 8.757 40.648 1.00 84.75 95 VAL A CA 1
ATOM 716 C C . VAL A 1 95 ? -3.583 7.946 41.507 1.00 84.75 95 VAL A C 1
ATOM 718 O O . VAL A 1 95 ? -4.792 8.050 41.300 1.00 84.75 95 VAL A O 1
ATOM 721 N N . GLU A 1 96 ? -3.085 7.177 42.473 1.00 86.62 96 GLU A N 1
ATOM 722 C CA . GLU A 1 96 ? -3.918 6.448 43.435 1.00 86.62 96 GLU A CA 1
ATOM 723 C C . GLU A 1 96 ? -4.739 7.400 44.307 1.00 86.62 96 GLU A C 1
ATOM 725 O O . GLU A 1 96 ? -5.953 7.235 44.419 1.00 86.62 96 GLU A O 1
ATOM 730 N N . GLU A 1 97 ? -4.119 8.462 44.825 1.00 90.44 97 GLU A N 1
ATOM 731 C CA . GLU A 1 97 ? -4.823 9.478 45.605 1.00 90.44 97 GLU A CA 1
ATOM 732 C C . GLU A 1 97 ? -5.922 10.168 44.781 1.00 90.44 97 GLU A C 1
ATOM 734 O O . GLU A 1 97 ? -7.040 10.386 45.261 1.00 90.44 97 GLU A O 1
ATOM 739 N N . VAL A 1 98 ? -5.642 10.487 43.514 1.00 89.06 98 VAL A N 1
ATOM 740 C CA . VAL A 1 98 ? -6.653 11.029 42.597 1.00 89.06 98 VAL A CA 1
ATOM 741 C C . VAL A 1 98 ? -7.770 10.013 42.365 1.00 89.06 98 VAL A C 1
ATOM 743 O O . VAL A 1 98 ? -8.941 10.393 42.395 1.00 89.06 98 VAL A O 1
ATOM 746 N N . ALA A 1 99 ? -7.451 8.732 42.177 1.00 87.31 99 ALA A N 1
ATOM 747 C CA . ALA A 1 99 ? -8.452 7.686 41.994 1.00 87.31 99 ALA A CA 1
ATOM 748 C C . ALA A 1 99 ? -9.365 7.543 43.224 1.00 87.31 99 ALA A C 1
ATOM 750 O O . ALA A 1 99 ? -10.585 7.504 43.063 1.00 87.31 99 ALA A O 1
ATOM 751 N N . ASP A 1 100 ? -8.821 7.559 44.441 1.00 88.25 100 ASP A N 1
ATOM 752 C CA . ASP A 1 100 ? -9.603 7.459 45.681 1.00 88.25 100 ASP A CA 1
ATOM 753 C C . ASP A 1 100 ? -10.475 8.712 45.917 1.00 88.25 100 ASP A C 1
ATOM 755 O O . ASP A 1 100 ? -11.650 8.624 46.305 1.00 88.25 100 ASP A O 1
ATOM 759 N N . ARG A 1 101 ? -9.959 9.903 45.584 1.00 90.19 101 ARG A N 1
ATOM 760 C CA . ARG A 1 101 ? -10.739 11.157 45.585 1.00 90.19 101 ARG A CA 1
ATOM 761 C C . ARG A 1 101 ? -11.868 11.135 44.550 1.00 90.19 101 ARG A C 1
ATOM 763 O O . ARG A 1 101 ? -12.951 11.662 44.807 1.00 90.19 101 ARG A O 1
ATOM 770 N N . LEU A 1 102 ? -11.646 10.524 43.389 1.00 88.38 102 LEU A N 1
ATOM 771 C CA . LEU A 1 102 ? -12.680 10.360 42.366 1.00 88.38 102 LEU A CA 1
ATOM 772 C C . LEU A 1 102 ? -13.730 9.332 42.792 1.00 88.38 102 LEU A C 1
ATOM 774 O O . LEU A 1 102 ? -14.917 9.599 42.635 1.00 88.38 102 LEU A O 1
ATOM 778 N N . LEU A 1 103 ? -13.326 8.206 43.386 1.00 86.19 103 LEU A N 1
ATOM 779 C CA . LEU A 1 103 ? -14.236 7.172 43.893 1.00 86.19 103 LEU A CA 1
ATOM 780 C C . LEU A 1 103 ? -15.169 7.710 44.986 1.00 86.19 103 LEU A C 1
ATOM 782 O O . LEU A 1 103 ? -16.372 7.448 44.947 1.00 86.19 103 LEU A O 1
ATOM 786 N N . SER A 1 104 ? -14.632 8.499 45.920 1.00 87.88 104 SER A N 1
ATOM 787 C CA . SER A 1 104 ? -15.411 9.115 47.005 1.00 87.88 104 SER A CA 1
ATOM 788 C C . SER A 1 104 ? -16.367 10.209 46.517 1.00 87.88 104 SER A C 1
ATOM 790 O O . SER A 1 104 ? -17.450 10.376 47.079 1.00 87.88 104 SER A O 1
ATOM 792 N N . ARG A 1 105 ? -16.018 10.936 45.446 1.00 87.50 105 ARG A N 1
ATOM 793 C CA . ARG A 1 105 ? -16.860 12.007 44.878 1.00 87.50 105 ARG A CA 1
ATOM 794 C C . ARG A 1 105 ? -17.821 11.543 43.788 1.00 87.50 105 ARG A C 1
ATOM 796 O O . ARG A 1 105 ? -18.813 12.228 43.542 1.00 87.50 105 ARG A O 1
ATOM 803 N N . LEU A 1 106 ? -17.586 10.379 43.183 1.00 84.62 106 LEU A N 1
ATOM 804 C CA . LEU A 1 106 ? -18.422 9.791 42.135 1.00 84.62 106 LEU A CA 1
ATOM 805 C C . LEU A 1 106 ? -19.932 9.774 42.448 1.00 84.62 106 LEU A C 1
ATOM 807 O O . LEU A 1 106 ? -20.696 10.163 41.564 1.00 84.62 106 LEU A O 1
ATOM 811 N N . PRO A 1 107 ? -20.404 9.401 43.659 1.00 83.50 107 PRO A N 1
ATOM 812 C CA . PRO A 1 107 ? -21.841 9.380 43.949 1.00 83.50 107 PRO A CA 1
ATOM 813 C C . PRO A 1 107 ? -22.472 10.778 44.024 1.00 83.50 107 PRO A C 1
ATOM 815 O O . PRO A 1 107 ? -23.688 10.910 43.890 1.00 83.50 107 PRO A O 1
ATOM 818 N N . ARG A 1 108 ? -21.665 11.825 44.241 1.00 81.50 108 ARG A N 1
ATOM 819 C CA . ARG A 1 108 ? -22.129 13.209 44.417 1.00 81.50 108 ARG A CA 1
ATOM 820 C C . ARG A 1 108 ? -21.795 14.119 43.234 1.00 81.50 108 ARG A C 1
ATOM 822 O O . ARG A 1 108 ? -22.233 15.265 43.221 1.00 81.50 108 ARG A O 1
ATOM 829 N N . MET A 1 109 ? -21.050 13.625 42.247 1.00 83.88 109 MET A N 1
ATOM 830 C CA . MET A 1 109 ? -20.652 14.398 41.077 1.00 83.88 109 MET A CA 1
ATOM 831 C C . MET A 1 109 ? -21.847 14.567 40.126 1.00 83.88 109 MET A C 1
ATOM 833 O O . MET A 1 109 ? -22.393 13.566 39.656 1.00 83.88 109 MET A O 1
ATOM 837 N N . PRO A 1 110 ? -22.290 15.806 39.848 1.00 83.94 110 PRO A N 1
ATOM 838 C CA . PRO A 1 110 ? -23.346 16.042 38.878 1.00 83.94 110 PRO A CA 1
ATOM 839 C C . PRO A 1 110 ? -22.793 15.801 37.472 1.00 83.94 110 PRO A C 1
ATOM 841 O O . PRO A 1 110 ? -21.783 16.396 37.095 1.00 83.94 110 PRO A O 1
ATOM 844 N N . PHE A 1 111 ? -23.451 14.945 36.692 1.00 80.94 111 PHE A N 1
ATOM 845 C CA . PHE A 1 111 ? -23.098 14.724 35.292 1.00 80.94 111 PHE A CA 1
ATOM 846 C C . PHE A 1 111 ? -24.118 15.408 34.380 1.00 80.94 111 PHE A C 1
ATOM 848 O O . PHE A 1 111 ? -25.320 15.379 34.676 1.00 80.94 111 PHE A O 1
ATOM 855 N N . PRO A 1 112 ? -23.670 16.020 33.270 1.00 80.19 112 PRO A N 1
ATOM 856 C CA . PRO A 1 112 ? -24.579 16.589 32.289 1.00 80.19 112 PRO A CA 1
ATOM 857 C C . PRO A 1 112 ? -25.576 15.519 31.816 1.00 80.19 112 PRO A C 1
ATOM 859 O O . PRO A 1 112 ? -25.187 14.366 31.616 1.00 80.19 112 PRO A O 1
ATOM 862 N N . PRO A 1 113 ? -26.868 15.865 31.667 1.00 71.56 113 PRO A N 1
ATOM 863 C CA . PRO A 1 113 ? -27.881 14.905 31.260 1.00 71.56 113 PRO A CA 1
ATOM 864 C C . PRO A 1 113 ? -27.549 14.361 29.869 1.00 71.56 113 PRO A C 1
ATOM 866 O O . PRO A 1 113 ? -27.438 15.118 28.911 1.00 71.56 113 PRO A O 1
ATOM 869 N N . THR A 1 114 ? -27.476 13.039 29.742 1.00 62.41 114 THR A N 1
ATOM 870 C CA . THR A 1 114 ? -27.302 12.325 28.464 1.00 62.41 114 THR A CA 1
ATOM 871 C C . THR A 1 114 ? -28.604 12.270 27.645 1.00 62.41 114 THR A C 1
ATOM 873 O O . THR A 1 114 ? -28.793 11.391 26.810 1.00 62.41 114 THR A O 1
ATOM 876 N N . GLY A 1 115 ? -29.558 13.164 27.931 1.00 50.47 115 GLY A N 1
ATOM 877 C CA . GLY A 1 115 ? -30.943 13.079 27.475 1.00 50.47 115 GLY A CA 1
ATOM 878 C C . GLY A 1 115 ? -31.275 14.028 26.325 1.00 50.47 115 GLY A C 1
ATOM 879 O O . GLY A 1 115 ? -31.372 15.236 26.523 1.00 50.47 115 GLY A O 1
ATOM 880 N N . ALA A 1 116 ? -31.549 13.438 25.161 1.00 52.38 116 A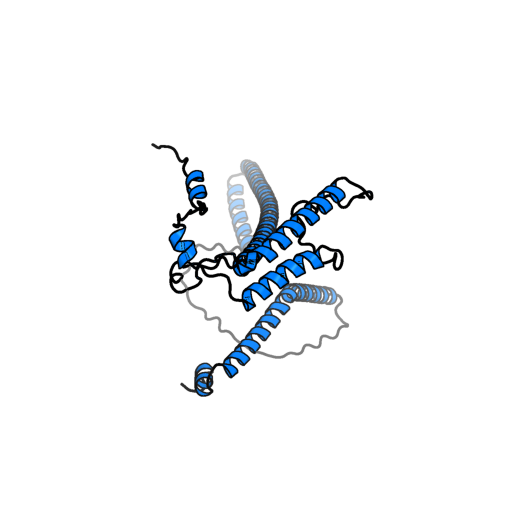LA A N 1
ATOM 881 C CA . ALA A 1 116 ? -32.408 13.917 24.069 1.00 52.38 116 ALA A CA 1
ATOM 882 C C . ALA A 1 116 ? -32.044 15.200 23.291 1.00 52.38 116 ALA A C 1
ATOM 884 O O . ALA A 1 116 ? -32.535 15.346 22.174 1.00 52.38 116 ALA A O 1
ATOM 885 N N . SER A 1 117 ? -31.181 16.097 23.778 1.00 44.88 117 SER A N 1
ATOM 886 C CA . SER A 1 117 ? -30.753 17.273 22.992 1.00 44.88 117 SER A CA 1
ATOM 887 C C . SER A 1 117 ? -29.425 17.088 22.240 1.00 44.88 117 SER A C 1
ATOM 889 O O . SER A 1 117 ? -28.930 18.056 21.671 1.00 44.88 117 SER A O 1
ATOM 891 N N . SER A 1 118 ? -28.834 15.884 22.229 1.00 47.44 118 SER A N 1
ATOM 892 C CA . SER A 1 118 ? -27.577 15.580 21.513 1.00 47.44 118 SER A CA 1
ATOM 893 C C . SER A 1 118 ? -27.771 15.149 20.054 1.00 47.44 118 SER A C 1
ATOM 895 O O . SER A 1 118 ? -26.814 14.747 19.402 1.00 47.44 118 SER A O 1
ATOM 897 N N . LYS A 1 119 ? -28.983 15.269 19.487 1.00 48.69 119 LYS A N 1
ATOM 898 C CA . LYS A 1 119 ? -29.200 14.981 18.055 1.00 48.69 119 LYS A CA 1
ATOM 899 C C . LYS A 1 119 ? -28.464 15.938 17.106 1.00 48.69 119 LYS A C 1
ATOM 901 O O . LYS A 1 119 ? -28.415 15.667 15.914 1.00 48.69 119 LYS A O 1
ATOM 906 N N . ALA A 1 120 ? -27.884 17.020 17.617 1.00 46.50 120 ALA A N 1
ATOM 907 C CA . ALA A 1 120 ? -26.962 17.867 16.879 1.00 46.50 120 ALA A CA 1
ATOM 908 C C . ALA A 1 120 ? -25.615 17.872 17.618 1.00 46.50 120 ALA A C 1
ATOM 910 O O . ALA A 1 120 ? -25.523 18.366 18.741 1.00 46.50 120 ALA A O 1
ATOM 911 N N . ASP A 1 121 ? -24.601 17.303 16.969 1.00 47.38 121 ASP A N 1
ATOM 912 C CA . ASP A 1 121 ? -23.175 17.314 17.327 1.00 47.38 121 ASP A CA 1
ATOM 913 C C . ASP A 1 121 ? -22.641 16.220 18.277 1.00 47.38 121 ASP A C 1
ATOM 915 O O . ASP A 1 121 ? -21.608 16.405 18.916 1.00 47.38 121 ASP A O 1
ATOM 919 N N . GLU A 1 122 ? -23.238 15.026 18.295 1.00 44.97 122 GLU A N 1
ATOM 920 C CA . GLU A 1 122 ? -22.470 13.791 18.529 1.00 44.97 122 GLU A CA 1
ATOM 921 C C . GLU A 1 122 ? -22.052 13.198 17.176 1.00 44.97 122 GLU A C 1
ATOM 923 O O . GLU A 1 122 ? -22.595 12.200 16.715 1.00 44.97 122 GLU A O 1
ATOM 928 N N . SER A 1 123 ? -21.050 13.793 16.522 1.00 58.81 123 SER A N 1
ATOM 929 C CA . SER A 1 123 ? -20.090 12.922 15.842 1.00 58.81 123 SER A CA 1
ATOM 930 C C . SER A 1 123 ? -19.228 12.380 16.974 1.00 58.81 123 SER A C 1
ATOM 932 O O . SER A 1 123 ? -18.392 13.142 17.475 1.00 58.81 123 SER A O 1
ATOM 934 N N . PRO A 1 124 ? -19.440 11.144 17.465 1.00 56.56 124 PRO A N 1
ATOM 935 C CA . PRO A 1 124 ? -18.547 10.595 18.465 1.00 56.56 124 PRO A CA 1
ATOM 936 C C . PRO A 1 124 ? -17.138 10.698 17.887 1.00 56.56 124 PRO A C 1
ATOM 938 O O . PRO A 1 124 ? -16.885 10.283 16.754 1.00 56.56 124 PRO A O 1
ATOM 941 N N . PHE A 1 125 ? -16.222 11.303 18.639 1.00 61.00 125 PHE A N 1
ATOM 942 C CA . PHE A 1 125 ? -14.802 11.081 18.420 1.00 61.00 125 PHE A CA 1
ATOM 943 C C . PHE A 1 125 ? -14.554 9.601 18.712 1.00 61.00 125 PHE A C 1
ATOM 945 O O . PHE A 1 125 ? -14.155 9.222 19.811 1.00 61.00 125 PHE A O 1
ATOM 952 N N . ASP A 1 126 ? -14.881 8.750 17.742 1.00 77.19 126 ASP A N 1
ATOM 953 C CA . ASP A 1 126 ? -14.622 7.331 17.811 1.00 77.19 126 ASP A CA 1
ATOM 954 C C . ASP A 1 126 ? -13.125 7.142 17.602 1.00 77.19 126 ASP A C 1
ATOM 956 O O . ASP A 1 126 ? -12.595 7.160 16.486 1.00 77.19 126 ASP A O 1
ATOM 960 N N . LEU A 1 127 ? -12.430 7.023 18.731 1.00 86.06 127 LEU A N 1
ATOM 961 C CA . LEU A 1 127 ? -11.000 6.785 18.774 1.00 86.06 127 LEU A CA 1
ATOM 962 C C . LEU A 1 127 ? -10.626 5.555 17.941 1.00 86.06 127 LEU A C 1
ATOM 964 O O . LEU A 1 127 ? -9.590 5.571 17.281 1.00 86.06 127 LEU A O 1
ATOM 968 N N . PHE A 1 128 ? -11.458 4.512 17.926 1.00 86.38 128 PHE A N 1
ATOM 969 C CA . PHE A 1 128 ? -11.164 3.301 17.167 1.00 86.38 128 PHE A CA 1
ATOM 970 C C . PHE A 1 128 ? -11.258 3.556 15.665 1.00 86.38 128 PHE A C 1
ATOM 972 O O . PHE A 1 128 ? -10.316 3.226 14.945 1.00 86.38 128 PHE A O 1
ATOM 979 N N . ALA A 1 129 ? -12.311 4.225 15.190 1.00 88.31 129 ALA A N 1
ATOM 980 C CA . ALA A 1 129 ? -12.412 4.627 13.785 1.00 88.31 129 ALA A CA 1
ATOM 981 C C . ALA A 1 129 ? -11.247 5.539 13.356 1.00 88.31 129 ALA A C 1
ATOM 983 O O . ALA A 1 129 ? -10.675 5.358 12.276 1.00 88.31 129 ALA A O 1
ATOM 984 N N . ALA A 1 130 ? -10.836 6.481 14.213 1.00 90.81 130 ALA A N 1
ATOM 985 C CA . ALA A 1 130 ? -9.687 7.346 13.951 1.00 90.81 130 ALA A CA 1
ATOM 986 C C . ALA A 1 130 ? -8.368 6.556 13.874 1.00 90.81 130 ALA A C 1
ATOM 988 O O . ALA A 1 130 ? -7.579 6.768 12.952 1.00 90.81 130 ALA A O 1
ATOM 989 N N . LEU A 1 131 ? -8.135 5.611 14.790 1.00 94.06 131 LEU A N 1
ATOM 990 C CA . LEU A 1 131 ? -6.948 4.751 14.778 1.00 94.06 131 LEU A CA 1
ATOM 991 C C . LEU A 1 131 ? -6.925 3.810 13.567 1.00 94.06 131 LEU A C 1
ATOM 993 O O . LEU A 1 131 ? -5.876 3.659 12.940 1.00 94.06 131 LEU A O 1
ATOM 997 N N . HIS A 1 132 ? -8.067 3.232 13.185 1.00 95.44 132 HIS A N 1
ATOM 998 C CA . HIS A 1 132 ? -8.182 2.437 11.960 1.00 95.44 132 HIS A CA 1
ATOM 999 C C . HIS A 1 132 ? -7.851 3.268 10.722 1.00 95.44 132 HIS A C 1
ATOM 1001 O O . HIS A 1 132 ? -7.078 2.824 9.872 1.00 95.44 132 HIS A O 1
ATOM 1007 N N . ARG A 1 133 ? -8.359 4.503 10.649 1.00 94.69 133 ARG A N 1
ATOM 1008 C CA . ARG A 1 133 ? -8.032 5.432 9.564 1.00 94.69 133 ARG A CA 1
ATOM 1009 C C . ARG A 1 133 ? -6.542 5.771 9.531 1.00 94.69 133 ARG A C 1
ATOM 1011 O O . ARG A 1 133 ? -5.956 5.781 8.454 1.00 94.69 133 ARG A O 1
ATOM 1018 N N . ILE A 1 134 ? -5.919 6.016 10.684 1.00 95.56 134 ILE A N 1
ATOM 1019 C CA . ILE A 1 134 ? -4.472 6.269 10.774 1.00 95.56 134 ILE A CA 1
ATOM 1020 C C . ILE A 1 134 ? -3.683 5.054 10.278 1.00 95.56 134 ILE A C 1
ATOM 1022 O O . ILE A 1 134 ? -2.790 5.221 9.452 1.00 95.56 134 ILE A O 1
ATOM 1026 N N . SER A 1 135 ? -4.036 3.845 10.719 1.00 97.19 135 SER A N 1
ATOM 1027 C CA . SER A 1 135 ? -3.393 2.601 10.276 1.00 97.19 135 SER A CA 1
ATOM 1028 C C . SER A 1 135 ? -3.514 2.404 8.759 1.00 97.19 135 SER A C 1
ATOM 1030 O O . SER A 1 135 ? -2.514 2.166 8.080 1.00 97.19 135 SER A O 1
ATOM 1032 N N . ALA A 1 136 ? -4.711 2.609 8.199 1.00 97.81 136 ALA A N 1
ATOM 1033 C CA . ALA A 1 136 ? -4.946 2.523 6.759 1.00 97.81 136 ALA A CA 1
ATOM 1034 C C . ALA A 1 136 ? -4.108 3.548 5.973 1.00 97.81 136 ALA A C 1
ATOM 1036 O O . ALA A 1 136 ? -3.459 3.201 4.986 1.00 97.81 136 ALA A O 1
ATOM 1037 N N . LEU A 1 137 ? -4.058 4.799 6.441 1.00 97.81 137 LEU A N 1
ATOM 1038 C CA . LEU A 1 137 ? -3.250 5.849 5.817 1.00 97.81 137 LEU A CA 1
ATOM 1039 C C . LEU A 1 137 ? -1.746 5.564 5.919 1.00 97.81 137 LEU A C 1
ATOM 1041 O O . LEU A 1 137 ? -1.007 5.826 4.973 1.00 97.81 137 LEU A O 1
ATOM 1045 N N . GLN A 1 138 ? -1.278 5.006 7.035 1.00 97.44 138 GLN A N 1
ATOM 1046 C CA . GLN A 1 138 ? 0.118 4.597 7.203 1.00 97.44 138 GLN A CA 1
ATOM 1047 C C . GLN A 1 138 ? 0.490 3.443 6.267 1.00 97.44 138 GLN A C 1
ATOM 1049 O O . GLN A 1 138 ? 1.564 3.477 5.656 1.00 97.44 138 GLN A O 1
ATOM 1054 N N . ALA A 1 139 ? -0.393 2.453 6.106 1.00 97.50 139 ALA A N 1
ATOM 1055 C CA . ALA A 1 139 ? -0.206 1.367 5.148 1.00 97.50 139 ALA A CA 1
ATOM 1056 C C . ALA A 1 139 ? -0.130 1.911 3.713 1.00 97.50 139 ALA A C 1
ATOM 1058 O O . ALA A 1 139 ? 0.828 1.624 2.992 1.00 97.50 139 ALA A O 1
ATOM 1059 N N . GLN A 1 140 ? -1.067 2.786 3.332 1.00 98.06 140 GLN A N 1
ATOM 1060 C CA . GLN A 1 140 ? -1.081 3.424 2.014 1.00 98.06 140 GLN A CA 1
ATOM 1061 C C . GLN A 1 140 ? 0.180 4.263 1.764 1.00 98.06 140 GLN A C 1
ATOM 1063 O O . GLN A 1 140 ? 0.793 4.169 0.700 1.00 98.06 140 GLN A O 1
ATOM 1068 N N . LEU A 1 141 ? 0.614 5.055 2.749 1.00 98.19 141 LEU A N 1
ATOM 1069 C CA . LEU A 1 141 ? 1.848 5.837 2.664 1.00 98.19 141 LEU A CA 1
ATOM 1070 C C . LEU A 1 141 ? 3.060 4.928 2.458 1.00 98.19 141 LEU A C 1
ATOM 1072 O O . LEU A 1 141 ? 3.925 5.241 1.641 1.00 98.19 141 LEU A O 1
ATOM 1076 N N . THR A 1 142 ? 3.123 3.804 3.171 1.00 97.62 142 THR A N 1
ATOM 1077 C CA . THR A 1 142 ? 4.233 2.848 3.074 1.00 97.62 142 THR A CA 1
ATOM 1078 C C . THR A 1 142 ? 4.307 2.228 1.681 1.00 97.62 142 THR A C 1
ATOM 1080 O O . THR A 1 142 ? 5.377 2.254 1.070 1.00 97.62 142 THR A O 1
ATOM 1083 N N . VAL A 1 143 ? 3.174 1.770 1.139 1.00 97.50 143 VAL A N 1
ATOM 1084 C CA . VAL A 1 143 ? 3.089 1.232 -0.230 1.00 97.50 143 VAL A CA 1
ATOM 1085 C C . VAL A 1 143 ? 3.500 2.290 -1.255 1.00 97.50 143 VAL A C 1
ATOM 1087 O O . VAL A 1 143 ? 4.362 2.032 -2.093 1.00 97.50 143 VAL A O 1
ATOM 1090 N N . ASN A 1 144 ? 2.974 3.514 -1.147 1.00 98.19 144 ASN A N 1
ATOM 1091 C CA . ASN A 1 144 ? 3.318 4.612 -2.056 1.00 98.19 144 ASN A CA 1
ATOM 1092 C C . ASN A 1 144 ? 4.801 4.998 -1.979 1.00 98.19 144 ASN A C 1
ATOM 1094 O O . ASN A 1 144 ? 5.427 5.347 -2.979 1.00 98.19 144 ASN A O 1
ATOM 1098 N N . ARG A 1 145 ? 5.395 4.934 -0.786 1.00 97.94 145 ARG A N 1
ATOM 1099 C CA . ARG A 1 145 ? 6.821 5.211 -0.593 1.00 97.94 145 ARG A CA 1
ATOM 1100 C C . ARG A 1 145 ? 7.688 4.132 -1.239 1.00 97.94 145 ARG A C 1
ATOM 1102 O O . ARG A 1 145 ? 8.708 4.463 -1.845 1.00 97.94 145 ARG A O 1
ATOM 1109 N N . GLN A 1 146 ? 7.290 2.868 -1.118 1.00 98.06 146 GLN A N 1
ATOM 1110 C CA . GLN A 1 146 ? 7.979 1.742 -1.745 1.00 98.06 146 GLN A CA 1
ATOM 1111 C C . GLN A 1 146 ? 7.853 1.797 -3.271 1.00 98.06 146 GLN A C 1
ATOM 1113 O O . GLN A 1 146 ? 8.872 1.718 -3.958 1.00 98.06 146 GLN A O 1
ATOM 1118 N N . SER A 1 147 ? 6.654 2.035 -3.811 1.00 97.94 147 SER A N 1
ATOM 1119 C CA . SER A 1 147 ? 6.444 2.150 -5.260 1.00 97.94 147 SER A CA 1
ATOM 1120 C C . SER A 1 147 ? 7.233 3.316 -5.861 1.00 97.94 147 SER A C 1
ATOM 1122 O O . SER A 1 147 ? 7.931 3.141 -6.859 1.00 97.94 147 SER A O 1
ATOM 1124 N N . ALA A 1 148 ? 7.249 4.479 -5.202 1.00 98.25 148 ALA A N 1
ATOM 1125 C CA . ALA A 1 148 ? 8.065 5.615 -5.626 1.00 98.25 148 ALA A CA 1
ATOM 1126 C C . ALA A 1 148 ? 9.570 5.292 -5.623 1.00 98.25 148 ALA A C 1
ATOM 1128 O O . ALA A 1 148 ? 10.310 5.781 -6.479 1.00 98.25 148 ALA A O 1
ATOM 1129 N N . HIS A 1 149 ? 10.046 4.476 -4.677 1.00 98.25 149 HIS A N 1
ATOM 1130 C CA . HIS A 1 149 ? 11.440 4.039 -4.659 1.00 98.25 149 HIS A CA 1
ATOM 1131 C C . HIS A 1 149 ? 11.764 3.114 -5.840 1.00 98.25 149 HIS A C 1
ATOM 1133 O O . HIS A 1 149 ? 12.762 3.345 -6.525 1.00 98.25 149 HIS A O 1
ATOM 1139 N N . LEU A 1 150 ? 10.898 2.139 -6.131 1.00 98.38 150 LEU A N 1
ATOM 1140 C CA . LEU A 1 150 ? 11.051 1.240 -7.280 1.00 98.38 150 LEU A CA 1
ATOM 1141 C C . LEU A 1 150 ? 11.054 2.009 -8.606 1.00 98.38 150 LEU A C 1
ATOM 1143 O O . LEU A 1 150 ? 11.957 1.820 -9.419 1.00 98.38 150 LEU A O 1
ATOM 1147 N N . LEU A 1 151 ? 10.121 2.948 -8.788 1.00 98.44 151 LEU A N 1
ATOM 1148 C CA . LEU A 1 151 ? 10.067 3.789 -9.987 1.00 98.44 151 LEU A CA 1
ATOM 1149 C C . LEU A 1 151 ? 11.336 4.630 -10.156 1.00 98.44 151 LEU A C 1
ATOM 1151 O O . LEU A 1 151 ? 11.879 4.723 -11.2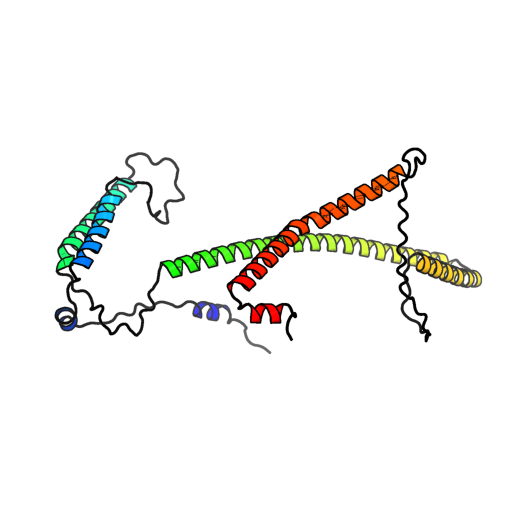51 1.00 98.44 151 LEU A O 1
ATOM 1155 N N . ARG A 1 152 ? 11.877 5.201 -9.073 1.00 98.25 152 ARG A N 1
ATOM 1156 C CA . ARG A 1 152 ? 13.153 5.938 -9.129 1.00 98.25 152 ARG A CA 1
ATOM 1157 C C . ARG A 1 152 ? 14.323 5.045 -9.536 1.00 98.25 152 ARG A C 1
ATOM 1159 O O . ARG A 1 152 ? 15.203 5.505 -10.260 1.00 98.25 152 ARG A O 1
ATOM 1166 N N . MET A 1 153 ? 14.353 3.799 -9.069 1.00 98.19 153 MET A N 1
ATOM 1167 C CA . MET A 1 153 ? 15.380 2.833 -9.468 1.00 98.19 153 MET A CA 1
ATOM 1168 C C . MET A 1 153 ? 15.251 2.464 -10.946 1.00 98.19 153 MET A C 1
ATOM 1170 O O . MET A 1 153 ? 16.257 2.458 -11.658 1.00 98.19 153 MET A O 1
ATOM 1174 N N . GLN A 1 154 ? 14.025 2.252 -11.422 1.00 98.12 154 GLN A N 1
ATOM 1175 C CA . GLN A 1 154 ? 13.755 1.972 -12.828 1.00 98.12 15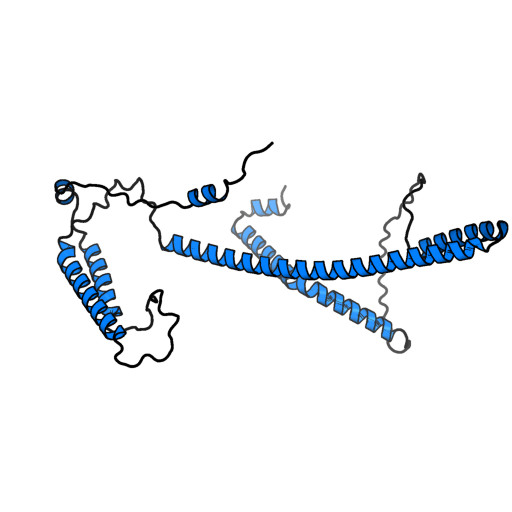4 GLN A CA 1
ATOM 1176 C C . GLN A 1 154 ? 14.152 3.146 -13.732 1.00 98.12 154 GLN A C 1
ATOM 1178 O O . GLN A 1 154 ? 14.902 2.954 -14.685 1.00 98.12 154 GLN A O 1
ATOM 1183 N N . ILE A 1 155 ? 13.776 4.376 -13.367 1.00 98.38 155 ILE A N 1
ATOM 1184 C CA . ILE A 1 155 ? 14.177 5.591 -14.093 1.00 98.38 155 ILE A CA 1
ATOM 1185 C C . ILE A 1 155 ? 15.701 5.685 -14.193 1.00 98.38 155 ILE A C 1
ATOM 1187 O O . ILE A 1 155 ? 16.237 5.994 -15.252 1.00 98.38 155 ILE A O 1
ATOM 1191 N N . ARG A 1 156 ? 16.433 5.399 -13.109 1.00 98.56 156 ARG A N 1
ATOM 1192 C CA . ARG A 1 156 ? 17.905 5.417 -13.136 1.00 98.56 156 ARG A CA 1
ATOM 1193 C C . ARG A 1 156 ? 18.472 4.365 -14.086 1.00 98.56 156 ARG A C 1
ATOM 1195 O O . ARG A 1 156 ? 19.429 4.659 -14.801 1.00 98.56 156 ARG A O 1
ATOM 1202 N N . ARG A 1 157 ? 17.891 3.163 -14.106 1.00 98.56 157 ARG A N 1
ATOM 1203 C CA . ARG A 1 157 ? 18.290 2.088 -15.023 1.00 98.56 157 ARG A CA 1
ATOM 1204 C C . ARG A 1 157 ? 18.074 2.501 -16.480 1.00 98.56 157 ARG A C 1
ATOM 1206 O O . ARG A 1 157 ? 18.995 2.377 -17.283 1.00 98.56 157 ARG A O 1
ATOM 1213 N N . GLU A 1 158 ? 16.907 3.049 -16.798 1.00 98.31 158 GLU A N 1
ATOM 1214 C CA . GLU A 1 158 ? 16.565 3.519 -18.146 1.00 98.31 158 GLU A CA 1
ATOM 1215 C C . GLU A 1 158 ? 17.430 4.706 -18.575 1.00 98.31 158 GLU A C 1
ATOM 1217 O O . GLU A 1 158 ? 17.945 4.725 -19.688 1.00 98.31 158 GLU A O 1
ATOM 1222 N N . GLN A 1 159 ? 17.696 5.658 -17.678 1.00 98.06 159 GLN A N 1
ATOM 1223 C CA . GLN A 1 159 ? 18.614 6.767 -17.950 1.00 98.06 159 GLN A CA 1
ATOM 1224 C C . GLN A 1 159 ? 20.036 6.285 -18.261 1.00 98.06 159 GLN A C 1
ATOM 1226 O O . GLN A 1 159 ? 20.715 6.878 -19.099 1.00 98.06 159 GLN A O 1
ATOM 1231 N N . GLN A 1 160 ? 20.508 5.226 -17.596 1.00 98.31 160 GLN A N 1
ATOM 1232 C CA . GLN A 1 160 ? 21.808 4.629 -17.902 1.00 98.31 160 GLN A CA 1
ATOM 1233 C C . GLN A 1 160 ? 21.812 3.909 -19.253 1.00 98.31 160 GLN A C 1
ATOM 1235 O O . GLN A 1 160 ? 22.791 4.042 -19.981 1.00 98.31 160 GLN A O 1
ATOM 1240 N N . ALA A 1 161 ? 20.752 3.169 -19.591 1.00 98.06 161 ALA A N 1
ATOM 1241 C CA . ALA A 1 161 ? 20.611 2.539 -20.906 1.00 98.06 161 ALA A CA 1
ATOM 1242 C C . ALA A 1 161 ? 20.613 3.601 -22.015 1.00 98.06 161 ALA A C 1
ATOM 1244 O O . ALA A 1 161 ? 21.496 3.605 -22.862 1.00 98.06 161 ALA A O 1
ATOM 1245 N N . LEU A 1 162 ? 19.766 4.620 -21.879 1.00 98.44 162 LEU A N 1
ATOM 1246 C CA . LEU A 1 162 ? 19.665 5.731 -22.821 1.00 98.44 162 LEU A CA 1
ATOM 1247 C C . LEU A 1 162 ? 20.994 6.485 -22.993 1.00 98.44 162 LEU A C 1
ATOM 1249 O O . LEU A 1 162 ? 21.297 6.980 -24.076 1.00 98.44 162 LEU A O 1
ATOM 1253 N N . ARG A 1 163 ? 21.816 6.586 -21.941 1.00 98.38 163 ARG A N 1
ATOM 1254 C CA . ARG A 1 163 ? 23.172 7.152 -22.042 1.00 98.38 163 ARG A CA 1
ATOM 1255 C C . ARG A 1 163 ? 24.108 6.305 -22.905 1.00 98.38 163 ARG A C 1
ATOM 1257 O O . ARG A 1 163 ? 24.899 6.896 -23.637 1.00 98.38 163 ARG A O 1
ATOM 1264 N N . ARG A 1 164 ? 24.033 4.974 -22.815 1.00 98.25 164 ARG A N 1
ATOM 1265 C CA . ARG A 1 164 ? 24.816 4.062 -23.665 1.00 98.25 164 ARG A CA 1
ATOM 1266 C C . ARG A 1 164 ? 24.372 4.194 -25.116 1.00 98.25 164 ARG A C 1
ATOM 1268 O O . ARG A 1 164 ? 25.204 4.519 -25.953 1.00 98.25 164 ARG A O 1
ATOM 1275 N N . ASP A 1 165 ? 23.068 4.132 -25.365 1.00 97.94 165 ASP A N 1
ATOM 1276 C CA . ASP A 1 165 ? 22.502 4.258 -26.712 1.00 97.94 165 ASP A CA 1
ATOM 1277 C C . ASP A 1 165 ? 22.875 5.603 -27.353 1.00 97.94 165 ASP A C 1
ATOM 1279 O O . ASP A 1 165 ? 23.290 5.672 -28.507 1.00 97.94 165 ASP A O 1
ATOM 1283 N N . LYS A 1 166 ? 22.808 6.705 -26.591 1.00 98.25 166 LYS A N 1
ATOM 1284 C CA . LYS A 1 166 ? 23.254 8.022 -27.076 1.00 98.25 166 LYS A CA 1
ATOM 1285 C C . LYS A 1 166 ? 24.746 8.059 -27.403 1.00 98.25 166 LYS A C 1
ATOM 1287 O O . LYS A 1 166 ? 25.124 8.735 -28.357 1.00 98.25 166 LYS A O 1
ATOM 1292 N N . ALA A 1 167 ? 25.585 7.379 -26.624 1.00 98.00 167 ALA A N 1
ATOM 1293 C CA . ALA A 1 167 ? 27.017 7.295 -26.898 1.00 98.00 167 ALA A CA 1
ATOM 1294 C C . ALA A 1 167 ? 27.301 6.456 -28.155 1.00 98.00 167 ALA A C 1
ATOM 1296 O O . ALA A 1 167 ? 28.116 6.861 -28.983 1.00 98.00 167 ALA A O 1
ATOM 1297 N N . GLU A 1 168 ? 26.587 5.344 -28.338 1.00 97.81 168 GLU A N 1
ATOM 1298 C CA . GLU A 1 168 ? 26.665 4.510 -29.542 1.00 97.81 168 GLU A CA 1
ATOM 1299 C C . G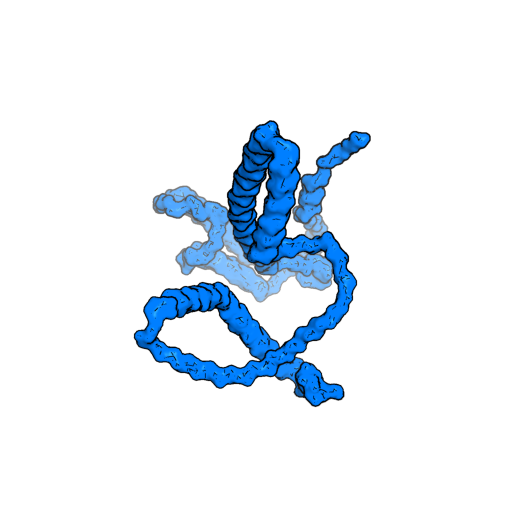LU A 1 168 ? 26.229 5.287 -30.787 1.00 97.81 168 GLU A C 1
ATOM 1301 O O . GLU A 1 168 ? 26.968 5.347 -31.771 1.00 97.81 168 GLU A O 1
ATOM 1306 N N . LEU A 1 169 ? 25.085 5.975 -30.722 1.00 97.81 169 LEU A N 1
ATOM 1307 C CA . LEU A 1 169 ? 24.603 6.828 -31.809 1.00 97.81 169 LEU A CA 1
ATOM 1308 C C . LEU A 1 169 ? 25.597 7.942 -32.149 1.00 97.81 169 LEU A C 1
ATOM 1310 O O . LEU A 1 169 ? 25.835 8.196 -33.328 1.00 97.81 169 LEU A O 1
ATOM 1314 N N . ALA A 1 170 ? 26.205 8.588 -31.150 1.00 98.06 170 ALA A N 1
ATOM 1315 C CA . ALA A 1 170 ? 27.243 9.590 -31.388 1.00 98.06 170 ALA A CA 1
ATOM 1316 C C . ALA A 1 170 ? 28.464 8.977 -32.100 1.00 98.06 170 ALA A C 1
ATOM 1318 O O . ALA A 1 170 ? 28.952 9.535 -33.084 1.00 98.06 170 ALA A O 1
ATOM 1319 N N . GLY A 1 171 ? 28.901 7.789 -31.672 1.00 97.81 171 GLY A N 1
ATOM 1320 C CA . GLY A 1 171 ? 29.985 7.049 -32.318 1.00 97.81 171 GLY A CA 1
ATOM 1321 C C . GLY A 1 171 ? 29.685 6.705 -33.780 1.00 97.81 171 GLY A C 1
ATOM 1322 O O . GLY A 1 171 ? 30.539 6.913 -34.649 1.00 97.81 171 GLY A O 1
ATOM 1323 N N . LEU A 1 172 ? 28.464 6.246 -34.072 1.00 97.19 172 LEU A N 1
ATOM 1324 C CA . LEU A 1 172 ? 28.006 5.959 -35.434 1.00 97.19 172 LEU A CA 1
ATOM 1325 C C . LEU A 1 172 ? 27.910 7.229 -36.285 1.00 97.19 172 LEU A C 1
ATOM 1327 O O . LEU A 1 172 ? 28.385 7.238 -37.420 1.00 97.19 172 LEU A O 1
ATOM 1331 N N . GLN A 1 173 ? 27.377 8.327 -35.742 1.00 97.25 173 GLN A N 1
ATOM 1332 C CA . GLN A 1 173 ? 27.338 9.617 -36.438 1.00 97.25 173 GLN A CA 1
ATOM 1333 C C . GLN A 1 173 ? 28.743 10.094 -36.817 1.00 97.25 173 GLN A C 1
ATOM 1335 O O . GLN A 1 173 ? 28.967 10.542 -37.945 1.00 97.25 173 GLN A O 1
ATOM 1340 N N . ASP A 1 174 ? 29.707 9.970 -35.909 1.00 97.69 174 ASP A N 1
ATOM 1341 C CA . ASP A 1 174 ? 31.090 10.348 -36.179 1.00 97.69 174 ASP A CA 1
ATOM 1342 C C . ASP A 1 174 ? 31.776 9.389 -37.155 1.00 97.69 174 ASP A C 1
ATOM 1344 O O . ASP A 1 174 ? 32.594 9.823 -37.970 1.00 97.69 174 ASP A O 1
ATOM 1348 N N . ALA A 1 175 ? 31.455 8.093 -37.122 1.00 96.75 175 ALA A N 1
ATOM 1349 C CA . ALA A 1 175 ? 31.928 7.124 -38.109 1.00 96.75 175 ALA A CA 1
ATOM 1350 C C . ALA A 1 175 ? 31.392 7.442 -39.515 1.00 96.75 175 ALA A C 1
ATOM 1352 O O . ALA A 1 175 ? 32.176 7.507 -40.464 1.00 96.75 175 ALA A O 1
ATOM 1353 N N . VAL A 1 176 ? 30.096 7.744 -39.644 1.00 96.12 176 VAL A N 1
ATOM 1354 C CA . VAL A 1 176 ? 29.471 8.155 -40.913 1.00 96.12 176 VAL A CA 1
ATOM 1355 C C . VAL A 1 176 ? 30.095 9.452 -41.427 1.00 96.12 176 VAL A C 1
ATOM 1357 O O . VAL A 1 176 ? 30.521 9.509 -42.581 1.00 96.12 176 VAL A O 1
ATOM 1360 N N . LYS A 1 177 ? 30.252 10.477 -40.577 1.00 97.12 177 LYS A N 1
ATOM 1361 C CA . LYS A 1 177 ? 30.917 11.739 -40.958 1.00 97.12 177 LYS A CA 1
ATOM 1362 C C . LYS A 1 177 ? 32.359 11.511 -41.414 1.00 97.12 177 LYS A C 1
ATOM 1364 O O . LYS A 1 177 ? 32.792 12.105 -42.404 1.00 97.12 177 LYS A O 1
ATOM 1369 N N . ARG A 1 178 ? 33.121 10.661 -40.715 1.00 96.31 178 ARG A N 1
ATOM 1370 C CA . ARG A 1 178 ? 34.498 10.299 -41.095 1.00 96.31 178 ARG A CA 1
ATOM 1371 C C . ARG A 1 178 ? 34.538 9.555 -42.429 1.00 96.31 178 ARG A C 1
ATOM 1373 O O . ARG A 1 178 ? 35.338 9.929 -43.286 1.00 96.31 178 ARG A O 1
ATOM 1380 N N . SER A 1 179 ? 33.651 8.581 -42.631 1.00 93.19 179 SER A N 1
ATOM 1381 C CA . SER A 1 179 ? 33.510 7.843 -43.892 1.00 93.19 179 SER A CA 1
ATOM 1382 C C . SER A 1 179 ? 33.172 8.781 -45.052 1.00 93.19 179 SER A C 1
ATOM 1384 O O . SER A 1 179 ? 33.858 8.778 -46.071 1.00 93.19 179 SER A O 1
ATOM 1386 N N . GLN A 1 180 ? 32.210 9.688 -44.866 1.00 92.62 180 GLN A N 1
ATOM 1387 C CA . GLN A 1 180 ? 31.834 10.670 -45.881 1.00 92.62 180 GLN A CA 1
ATOM 1388 C C . GLN A 1 180 ? 32.989 11.626 -46.218 1.00 92.62 180 GLN A C 1
ATOM 1390 O O . GLN A 1 180 ? 33.233 11.916 -47.389 1.00 92.62 180 GLN A O 1
ATOM 1395 N N . ARG A 1 181 ? 33.746 12.098 -45.216 1.00 92.44 181 ARG A N 1
ATOM 1396 C CA . ARG A 1 181 ? 34.950 12.920 -45.443 1.00 92.44 181 ARG A CA 1
ATOM 1397 C C . ARG A 1 181 ? 36.021 12.155 -46.222 1.00 92.44 181 ARG A C 1
ATOM 1399 O O . ARG A 1 181 ? 36.623 12.726 -47.129 1.00 92.44 181 ARG A O 1
ATOM 1406 N N . LEU A 1 182 ? 36.253 10.884 -45.891 1.00 89.06 182 LEU A N 1
ATOM 1407 C CA . LEU A 1 182 ? 37.198 10.029 -46.612 1.00 89.06 182 LEU A CA 1
ATOM 1408 C C . LEU A 1 182 ? 36.739 9.794 -48.056 1.00 89.06 182 LEU A C 1
ATOM 1410 O O . LEU A 1 182 ? 37.546 9.903 -48.977 1.00 89.06 182 LEU A O 1
ATOM 1414 N N . ARG A 1 183 ? 35.442 9.537 -48.258 1.00 86.19 183 ARG A N 1
ATOM 1415 C CA . ARG A 1 183 ? 34.821 9.384 -49.577 1.00 86.19 183 ARG A CA 1
ATOM 1416 C C . ARG A 1 183 ? 35.027 10.634 -50.428 1.00 86.19 183 ARG A C 1
ATOM 1418 O O . ARG A 1 183 ? 35.564 10.508 -51.521 1.00 86.19 183 ARG A O 1
ATOM 1425 N N . ARG A 1 184 ? 34.749 11.829 -49.893 1.00 87.88 184 ARG A N 1
ATOM 1426 C CA . ARG A 1 184 ? 34.999 13.104 -50.594 1.00 87.88 184 ARG A CA 1
ATOM 1427 C C . ARG A 1 184 ? 36.464 13.265 -51.009 1.00 87.88 184 ARG A C 1
ATOM 1429 O O . ARG A 1 184 ? 36.726 13.622 -52.148 1.00 87.88 184 ARG A O 1
ATOM 1436 N N . LYS A 1 185 ? 37.420 12.953 -50.123 1.00 87.88 185 LYS A N 1
ATOM 1437 C CA . LYS A 1 185 ? 38.861 13.003 -50.449 1.00 87.88 185 LYS A CA 1
ATOM 1438 C C . LYS A 1 185 ? 39.258 12.010 -51.545 1.00 87.88 185 LYS A C 1
ATOM 1440 O O . LYS A 1 185 ? 40.085 12.326 -52.393 1.00 87.88 185 LYS A O 1
ATOM 1445 N N . ARG A 1 186 ? 38.682 10.805 -51.536 1.00 83.31 186 ARG A N 1
ATOM 1446 C CA . ARG A 1 186 ? 38.895 9.822 -52.611 1.00 83.31 186 ARG A CA 1
ATOM 1447 C C . ARG A 1 186 ? 38.298 10.326 -53.923 1.00 83.31 186 ARG A C 1
ATOM 1449 O O . ARG A 1 186 ? 38.944 10.244 -54.956 1.00 83.31 186 ARG A O 1
ATOM 1456 N N . GLU A 1 187 ? 37.102 10.903 -53.874 1.00 81.81 187 GLU A N 1
ATOM 1457 C CA . GLU A 1 187 ? 36.394 11.431 -55.042 1.00 81.81 187 GLU A CA 1
ATOM 1458 C C . GLU A 1 187 ? 37.047 12.670 -55.657 1.00 81.81 187 GLU A C 1
ATOM 1460 O O . GLU A 1 187 ? 36.865 12.892 -56.852 1.00 81.81 187 GLU A O 1
ATOM 1465 N N . THR A 1 188 ? 37.797 13.476 -54.899 1.00 81.06 188 THR A N 1
ATOM 1466 C CA . THR A 1 188 ? 38.557 14.609 -55.458 1.00 81.06 188 THR A CA 1
ATOM 1467 C C . THR A 1 188 ? 39.729 14.175 -56.340 1.00 81.06 188 THR A C 1
ATOM 1469 O O . THR A 1 188 ? 40.172 14.966 -57.161 1.00 81.06 188 THR A O 1
ATOM 1472 N N . GLY A 1 189 ? 40.209 12.933 -56.202 1.00 79.31 189 GLY A N 1
ATOM 1473 C CA . GLY A 1 189 ? 41.280 12.369 -57.034 1.00 79.31 189 GLY A CA 1
ATOM 1474 C C . GLY A 1 189 ? 40.796 11.530 -58.223 1.00 79.31 189 GLY A C 1
ATOM 1475 O O . GLY A 1 189 ? 41.624 10.958 -58.924 1.00 79.31 189 GLY A O 1
ATOM 1476 N N . LEU A 1 190 ? 39.480 11.410 -58.442 1.00 79.44 190 LEU A N 1
ATOM 1477 C CA . LEU A 1 190 ? 38.910 10.592 -59.518 1.00 79.44 190 LEU A CA 1
ATOM 1478 C C . LEU A 1 190 ? 38.547 11.441 -60.740 1.00 79.44 190 LEU A C 1
ATOM 1480 O O . LEU A 1 190 ? 37.989 12.530 -60.619 1.00 79.44 190 LEU A O 1
ATOM 1484 N N . HIS A 1 191 ? 38.803 10.892 -61.927 1.00 75.88 191 HIS A N 1
ATOM 1485 C CA . HIS A 1 191 ? 38.407 11.487 -63.203 1.00 75.88 191 HIS A CA 1
ATOM 1486 C C . HIS A 1 191 ? 36.866 11.465 -63.371 1.00 75.88 191 HIS A C 1
ATOM 1488 O O . HIS A 1 191 ? 36.227 10.510 -62.918 1.00 75.88 191 HIS A O 1
ATOM 1494 N N . PRO A 1 192 ? 36.236 12.457 -64.036 1.00 77.25 192 PRO A N 1
ATOM 1495 C CA . PRO A 1 192 ? 34.774 12.595 -64.136 1.00 77.25 192 PRO A CA 1
ATOM 1496 C C . PRO A 1 192 ? 34.006 11.345 -64.605 1.00 77.25 192 PRO A C 1
ATOM 1498 O O . PRO A 1 192 ? 32.966 11.041 -64.031 1.00 77.25 192 PRO A O 1
ATOM 1501 N N . LEU A 1 193 ? 34.524 10.575 -65.571 1.00 73.56 193 LEU A N 1
ATOM 1502 C CA . LEU A 1 193 ? 33.879 9.334 -66.046 1.00 73.56 193 LEU A CA 1
ATOM 1503 C C . LEU A 1 193 ? 33.953 8.180 -65.029 1.00 73.56 193 LEU A C 1
ATOM 1505 O O . LEU A 1 193 ? 33.031 7.379 -64.912 1.00 73.56 193 LEU A O 1
ATOM 1509 N N . ALA A 1 194 ? 35.033 8.111 -64.247 1.00 73.44 194 ALA A N 1
ATOM 1510 C CA . ALA A 1 194 ? 35.155 7.138 -63.162 1.00 73.44 194 ALA A CA 1
ATOM 1511 C C . ALA A 1 194 ? 34.253 7.508 -61.972 1.00 73.44 194 ALA A C 1
ATOM 1513 O O . ALA A 1 194 ? 33.794 6.633 -61.238 1.00 73.44 194 ALA A O 1
ATOM 1514 N N . ARG A 1 195 ? 33.961 8.805 -61.793 1.00 73.12 195 ARG A N 1
ATOM 1515 C CA . ARG A 1 195 ? 33.015 9.290 -60.780 1.00 73.12 195 ARG A CA 1
ATOM 1516 C C . ARG A 1 195 ? 31.578 8.856 -61.096 1.00 73.12 195 ARG A C 1
ATOM 1518 O O . ARG A 1 195 ? 30.903 8.381 -60.188 1.00 73.12 195 ARG A O 1
ATOM 1525 N N . THR A 1 196 ? 31.126 8.969 -62.347 1.00 72.31 196 THR A N 1
ATOM 1526 C CA . THR A 1 196 ? 29.758 8.578 -62.747 1.00 72.31 196 THR A CA 1
ATOM 1527 C C . THR A 1 196 ? 29.549 7.064 -62.723 1.00 72.31 196 THR A C 1
ATOM 1529 O O . THR A 1 196 ? 28.531 6.607 -62.210 1.00 72.31 196 THR A O 1
ATOM 1532 N N . ALA A 1 197 ? 30.525 6.276 -63.191 1.00 72.31 197 ALA A N 1
ATOM 1533 C CA . ALA A 1 197 ? 30.447 4.811 -63.159 1.00 72.31 197 ALA A CA 1
ATOM 1534 C C . ALA A 1 197 ? 30.374 4.259 -61.723 1.00 72.31 197 ALA A C 1
ATOM 1536 O O . ALA A 1 197 ? 29.600 3.349 -61.434 1.00 72.31 197 ALA A O 1
ATOM 1537 N N . LYS A 1 198 ? 31.137 4.853 -60.797 1.00 72.69 198 LYS A N 1
ATOM 1538 C CA . LYS A 1 198 ? 31.122 4.457 -59.385 1.00 72.69 198 LYS A CA 1
ATOM 1539 C C . LYS A 1 198 ? 29.810 4.813 -58.682 1.00 72.69 198 LYS A C 1
ATOM 1541 O O . LYS A 1 198 ? 29.331 4.044 -57.859 1.00 72.69 198 LYS A O 1
ATOM 1546 N N . GLN A 1 199 ? 29.226 5.965 -59.007 1.00 69.69 199 GLN A N 1
ATOM 1547 C CA . GLN A 1 199 ? 27.989 6.419 -58.375 1.00 69.69 199 GLN A CA 1
ATOM 1548 C C . GLN A 1 199 ? 26.787 5.522 -58.713 1.00 69.69 199 GLN A C 1
ATOM 1550 O O . GLN A 1 199 ? 25.955 5.301 -57.839 1.00 69.69 199 GLN A O 1
ATOM 1555 N N . GLY A 1 200 ? 26.730 4.975 -59.934 1.00 70.25 200 GLY A N 1
ATOM 1556 C CA . GLY A 1 200 ? 25.731 3.967 -60.308 1.00 70.25 200 GLY A CA 1
ATOM 1557 C C . GLY A 1 200 ? 25.928 2.643 -59.563 1.00 70.25 200 GLY A C 1
ATOM 1558 O O . GLY A 1 200 ? 24.984 2.115 -58.990 1.00 70.25 200 GLY A O 1
ATOM 1559 N N . HIS A 1 201 ? 27.172 2.160 -59.474 1.00 70.25 201 HIS A N 1
ATOM 1560 C CA . HIS A 1 201 ? 27.478 0.902 -58.785 1.00 70.25 201 HIS A CA 1
ATOM 1561 C C . HIS A 1 201 ? 27.159 0.937 -57.282 1.00 70.25 201 HIS A C 1
ATOM 1563 O O . HIS A 1 201 ? 26.576 -0.009 -56.754 1.00 70.25 201 HIS A O 1
ATOM 1569 N N . ASP A 1 202 ? 27.497 2.042 -56.607 1.00 71.62 202 ASP A N 1
ATOM 1570 C CA . ASP A 1 202 ? 27.197 2.223 -55.184 1.00 71.62 202 ASP A CA 1
ATOM 1571 C C . ASP A 1 202 ? 25.672 2.204 -54.925 1.00 71.62 202 ASP A C 1
ATOM 1573 O O . ASP A 1 202 ? 25.235 1.715 -53.888 1.00 71.62 202 ASP A O 1
ATOM 1577 N N . HIS A 1 203 ? 24.854 2.733 -55.845 1.00 72.44 203 HIS A N 1
ATOM 1578 C CA . HIS A 1 203 ? 23.393 2.770 -55.703 1.00 72.44 203 HIS A CA 1
ATOM 1579 C C . HIS A 1 203 ? 22.783 1.363 -55.762 1.00 72.44 203 HIS A C 1
ATOM 1581 O O . HIS A 1 203 ? 22.042 0.976 -54.857 1.00 72.44 203 HIS A O 1
ATOM 1587 N N . ASP A 1 204 ? 23.175 0.569 -56.760 1.00 74.94 204 ASP A N 1
ATOM 1588 C CA . ASP A 1 204 ? 22.686 -0.804 -56.944 1.00 74.94 204 ASP A CA 1
ATOM 1589 C C . ASP A 1 204 ? 23.115 -1.727 -55.792 1.00 74.94 204 ASP A C 1
ATOM 1591 O O . ASP A 1 204 ? 22.389 -2.632 -55.377 1.00 74.94 204 ASP A O 1
ATOM 1595 N N . GLU A 1 205 ? 24.318 -1.520 -55.252 1.00 76.12 205 GLU A N 1
ATOM 1596 C CA . GLU A 1 205 ? 24.804 -2.267 -54.092 1.00 76.12 205 GLU A CA 1
ATOM 1597 C C . GLU A 1 205 ? 24.021 -1.925 -52.817 1.00 76.12 205 GLU A C 1
ATOM 1599 O O . GLU A 1 205 ? 23.645 -2.830 -52.067 1.00 76.12 205 GLU A O 1
ATOM 1604 N N . ILE A 1 206 ? 23.704 -0.645 -52.602 1.00 74.50 206 ILE A N 1
ATOM 1605 C CA . ILE A 1 206 ? 22.892 -0.200 -51.463 1.00 74.50 206 ILE A CA 1
ATOM 1606 C C . ILE A 1 206 ? 21.465 -0.759 -51.554 1.00 74.50 206 ILE A C 1
ATOM 1608 O O . ILE A 1 206 ? 20.942 -1.244 -50.551 1.00 74.50 206 ILE A O 1
ATOM 1612 N N . GLU A 1 207 ? 20.838 -0.753 -52.731 1.00 76.38 207 GLU A N 1
ATOM 1613 C CA . GLU A 1 207 ? 19.492 -1.317 -52.917 1.00 76.38 207 GLU A CA 1
ATOM 1614 C C . GLU A 1 207 ? 19.448 -2.832 -52.687 1.00 76.38 207 GLU A C 1
ATOM 1616 O O . GLU A 1 207 ? 18.526 -3.338 -52.035 1.00 76.38 207 GLU A O 1
ATOM 1621 N N . ARG A 1 208 ? 20.479 -3.563 -53.132 1.00 80.00 208 ARG A N 1
ATOM 1622 C CA . ARG A 1 208 ? 20.624 -4.996 -52.832 1.00 80.00 208 ARG A CA 1
ATOM 1623 C C . ARG A 1 208 ? 20.756 -5.248 -51.331 1.00 80.00 208 ARG A C 1
ATOM 1625 O O . ARG A 1 208 ? 20.059 -6.109 -50.796 1.00 80.00 208 ARG A O 1
ATOM 1632 N N . LEU A 1 209 ? 21.598 -4.485 -50.636 1.00 76.38 209 LEU A N 1
ATOM 1633 C CA . LEU A 1 209 ? 21.784 -4.627 -49.188 1.00 76.38 209 LEU A CA 1
ATOM 1634 C C . LEU A 1 209 ? 20.521 -4.257 -48.398 1.00 76.38 209 LEU A C 1
ATOM 1636 O O . LEU A 1 209 ? 20.178 -4.948 -47.439 1.00 76.38 209 LEU A O 1
ATOM 1640 N N . ASN A 1 210 ? 19.790 -3.222 -48.814 1.00 78.50 210 ASN A N 1
ATOM 1641 C CA . ASN A 1 210 ? 18.514 -2.842 -48.200 1.00 78.50 210 ASN A CA 1
ATOM 1642 C C . ASN A 1 210 ? 17.438 -3.921 -48.398 1.00 78.50 210 ASN A C 1
ATOM 1644 O O . ASN A 1 210 ? 16.667 -4.191 -47.477 1.00 78.50 210 ASN A O 1
ATOM 1648 N N . SER A 1 211 ? 17.431 -4.583 -49.560 1.00 79.12 211 SER A N 1
ATOM 1649 C CA . SER A 1 211 ? 16.531 -5.708 -49.849 1.00 79.12 211 SER A CA 1
ATOM 1650 C C . SER A 1 211 ? 16.843 -6.926 -48.974 1.00 79.12 211 SER A C 1
ATOM 1652 O O . SER A 1 211 ? 15.933 -7.534 -48.417 1.00 79.12 211 SER A O 1
ATOM 1654 N N . VAL A 1 212 ? 18.127 -7.248 -48.786 1.00 79.44 212 VAL A N 1
ATOM 1655 C CA . VAL A 1 212 ? 18.574 -8.361 -47.925 1.00 79.44 212 VAL A CA 1
ATOM 1656 C C . VAL A 1 212 ? 18.315 -8.082 -46.439 1.00 79.44 212 VAL A C 1
ATOM 1658 O O . VAL A 1 212 ? 17.972 -8.991 -45.690 1.00 79.44 212 VAL A O 1
ATOM 1661 N N . THR A 1 213 ? 18.451 -6.829 -46.000 1.00 73.12 213 THR A N 1
ATOM 1662 C CA . THR A 1 213 ? 18.246 -6.425 -44.595 1.00 73.12 213 THR A CA 1
ATOM 1663 C C . THR A 1 213 ? 16.794 -6.068 -44.257 1.00 73.12 213 THR A C 1
ATOM 1665 O O . THR A 1 213 ? 16.500 -5.725 -43.113 1.00 73.12 213 THR A O 1
ATOM 1668 N N . GLY A 1 214 ? 15.872 -6.173 -45.223 1.00 63.47 214 GLY A N 1
ATOM 1669 C CA . GLY A 1 214 ? 14.436 -5.962 -45.014 1.00 63.47 214 GLY A CA 1
ATOM 1670 C C . GLY A 1 214 ? 14.027 -4.505 -44.765 1.00 63.47 214 GLY A C 1
ATOM 1671 O O . GLY A 1 214 ? 12.923 -4.250 -44.283 1.00 63.47 214 GLY A O 1
ATOM 1672 N N . ILE A 1 215 ? 14.885 -3.532 -45.089 1.00 65.69 215 ILE A N 1
ATOM 1673 C CA . ILE A 1 215 ? 14.585 -2.101 -44.951 1.00 65.69 215 ILE A CA 1
ATOM 1674 C C . ILE A 1 215 ? 13.821 -1.657 -46.205 1.00 65.69 215 ILE A C 1
ATOM 1676 O O . ILE A 1 215 ? 14.377 -1.065 -47.128 1.00 65.69 215 ILE A O 1
ATOM 1680 N N . ALA A 1 216 ? 12.528 -1.984 -46.264 1.00 57.12 216 ALA A N 1
ATOM 1681 C CA . ALA A 1 216 ? 11.661 -1.532 -47.346 1.00 57.12 216 ALA A CA 1
ATOM 1682 C C . ALA A 1 216 ? 11.463 -0.008 -47.263 1.00 57.12 216 ALA A C 1
ATOM 1684 O O . ALA A 1 216 ? 10.911 0.516 -46.290 1.00 57.12 216 ALA A O 1
ATOM 1685 N N . VAL A 1 217 ? 11.889 0.710 -48.305 1.00 55.53 217 VAL A N 1
ATOM 1686 C CA . VAL A 1 217 ? 11.607 2.139 -48.483 1.00 55.53 217 VAL A CA 1
ATOM 1687 C C . VAL A 1 217 ? 10.110 2.292 -48.756 1.00 55.53 217 VAL A C 1
ATOM 1689 O O . VAL A 1 217 ? 9.634 2.179 -49.882 1.00 55.53 217 VAL A O 1
ATOM 1692 N N . ARG A 1 218 ? 9.329 2.512 -47.698 1.00 51.69 218 ARG A N 1
ATOM 1693 C CA . ARG A 1 218 ? 7.913 2.876 -47.805 1.00 51.69 218 ARG A CA 1
ATOM 1694 C C . ARG A 1 218 ? 7.812 4.281 -48.405 1.00 51.69 218 ARG A C 1
ATOM 1696 O O . ARG A 1 218 ? 7.882 5.267 -47.677 1.00 51.69 218 ARG A O 1
ATOM 1703 N N . GLY A 1 219 ? 7.639 4.372 -49.722 1.00 49.78 219 GLY A N 1
ATOM 1704 C CA . GLY A 1 219 ? 7.295 5.638 -50.367 1.00 49.78 219 GLY A CA 1
ATOM 1705 C C . GLY A 1 219 ? 7.622 5.740 -51.851 1.00 49.78 219 GLY A C 1
ATOM 1706 O O . GLY A 1 219 ? 8.463 6.550 -52.206 1.00 49.78 219 GLY A O 1
ATOM 1707 N N . ALA A 1 220 ? 6.926 4.983 -52.702 1.00 42.44 220 ALA A N 1
ATOM 1708 C CA . ALA A 1 220 ? 6.563 5.412 -54.059 1.00 42.44 220 ALA A CA 1
ATOM 1709 C C . ALA A 1 220 ? 5.526 4.437 -54.650 1.00 42.44 220 ALA A C 1
ATOM 1711 O O . ALA A 1 220 ? 5.846 3.321 -55.035 1.00 42.44 220 ALA A O 1
ATOM 1712 N N . THR A 1 221 ? 4.266 4.873 -54.620 1.00 53.03 221 THR A N 1
ATOM 1713 C CA . THR A 1 221 ? 3.148 4.518 -55.514 1.00 53.03 221 THR A CA 1
ATOM 1714 C C . THR A 1 221 ? 3.262 3.232 -56.348 1.00 53.03 221 THR A C 1
ATOM 1716 O O . THR A 1 221 ? 3.876 3.226 -57.412 1.00 53.03 221 THR A O 1
ATOM 1719 N N . SER A 1 222 ? 2.506 2.201 -55.975 1.00 40.00 222 SER A N 1
ATOM 1720 C CA . SER A 1 222 ? 1.854 1.351 -56.973 1.00 40.00 222 SER A CA 1
ATOM 1721 C C . SER A 1 222 ? 0.431 1.037 -56.523 1.00 40.00 222 SER A C 1
ATOM 1723 O O . SER A 1 222 ? 0.168 0.459 -55.472 1.00 40.00 222 SER A O 1
ATOM 1725 N N . THR A 1 223 ? -0.489 1.555 -57.323 1.00 45.31 223 THR A N 1
ATOM 1726 C CA . THR A 1 223 ? -1.861 1.105 -57.525 1.00 45.31 223 THR A CA 1
ATOM 1727 C C . THR A 1 223 ? -1.895 -0.430 -57.614 1.00 45.31 223 THR A C 1
ATOM 1729 O O . THR A 1 223 ? -0.976 -1.012 -58.184 1.00 45.31 223 THR A O 1
ATOM 1732 N N . GLY A 1 224 ? -2.920 -1.064 -57.028 1.00 36.75 224 GLY A N 1
ATOM 1733 C CA . GLY A 1 224 ? -3.055 -2.528 -56.899 1.00 36.75 224 GLY A CA 1
ATOM 17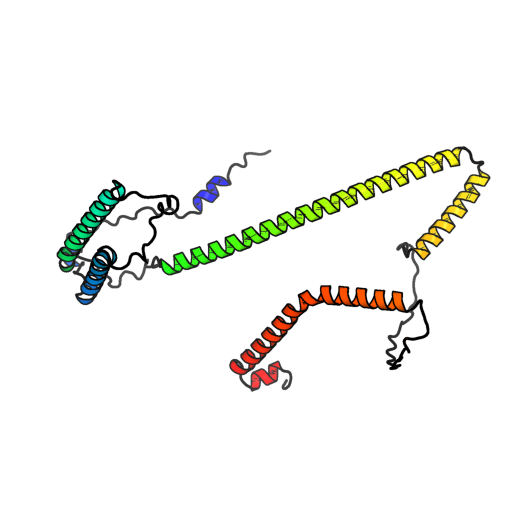34 C C . GLY A 1 224 ? -3.107 -3.322 -58.224 1.00 36.75 224 GLY A C 1
ATOM 1735 O O . GLY A 1 224 ? -2.948 -2.734 -59.294 1.00 36.75 224 GLY A O 1
ATOM 1736 N N . PRO A 1 225 ? -3.356 -4.649 -58.179 1.00 49.09 225 PRO A N 1
ATOM 1737 C CA . PRO A 1 225 ? -4.546 -5.190 -57.517 1.00 49.09 225 PRO A CA 1
ATOM 1738 C C . PRO A 1 225 ? -4.315 -6.418 -56.618 1.00 49.09 225 PRO A C 1
ATOM 1740 O O . PRO A 1 225 ? -3.250 -7.030 -56.598 1.00 49.09 225 PRO A O 1
ATOM 1743 N N . ASP A 1 226 ? -5.381 -6.721 -55.878 1.00 42.34 226 ASP A N 1
ATOM 1744 C CA . ASP A 1 226 ? -5.643 -7.893 -55.047 1.00 42.34 226 ASP A CA 1
ATOM 1745 C C . ASP A 1 226 ? -4.949 -9.191 -55.482 1.00 42.34 226 ASP A C 1
ATOM 1747 O O . ASP A 1 226 ? -5.142 -9.688 -56.593 1.00 42.34 226 ASP A O 1
ATOM 1751 N N . TYR A 1 227 ? -4.262 -9.815 -54.527 1.00 47.34 227 TYR A N 1
ATOM 1752 C CA . TYR A 1 227 ? -4.214 -11.266 -54.440 1.00 47.34 227 TYR A CA 1
ATOM 1753 C C . TYR A 1 227 ? -4.533 -11.686 -53.003 1.00 47.34 227 TYR A C 1
ATOM 1755 O O . TYR A 1 227 ? -3.824 -11.400 -52.038 1.00 47.34 227 TYR A O 1
ATOM 1763 N N . ASP A 1 228 ? -5.683 -12.332 -52.909 1.00 39.94 228 ASP A N 1
ATOM 1764 C CA . ASP A 1 228 ? -6.178 -13.146 -51.816 1.00 39.94 228 ASP A CA 1
ATOM 1765 C C . ASP A 1 228 ? -5.107 -14.157 -51.364 1.00 39.94 228 ASP A C 1
ATOM 1767 O O . ASP A 1 228 ? -4.669 -15.007 -52.140 1.00 39.94 228 ASP A O 1
ATOM 1771 N N . VAL A 1 229 ? -4.660 -14.063 -50.107 1.00 43.69 229 VAL A N 1
ATOM 1772 C CA . VAL A 1 229 ? -3.895 -15.136 -49.455 1.00 43.69 229 VAL A CA 1
ATOM 1773 C C . VAL A 1 229 ? -4.842 -15.830 -48.494 1.00 43.69 229 VAL A C 1
ATOM 1775 O O . VAL A 1 229 ? -4.911 -15.530 -47.299 1.00 43.69 229 VAL A O 1
ATOM 1778 N N . GLY A 1 230 ? -5.592 -16.763 -49.075 1.00 36.44 230 GLY A N 1
ATOM 1779 C CA . GLY A 1 230 ? -6.412 -17.727 -48.373 1.00 36.44 230 GLY A CA 1
ATOM 1780 C C . GLY A 1 230 ? -5.591 -18.507 -47.351 1.00 36.44 230 GLY A C 1
ATOM 1781 O O . GLY A 1 230 ? -4.609 -19.185 -47.664 1.00 36.44 230 GLY A O 1
ATOM 1782 N N . VAL A 1 231 ? -6.047 -18.425 -46.106 1.00 41.41 231 VAL A N 1
ATOM 1783 C CA . VAL A 1 231 ? -5.684 -19.321 -45.013 1.00 41.41 231 VAL A CA 1
ATOM 1784 C C . VAL A 1 231 ? -6.072 -20.742 -45.420 1.00 41.41 231 VAL A C 1
ATOM 1786 O O . VAL A 1 231 ? -7.242 -21.110 -45.384 1.00 41.41 231 VAL A O 1
ATOM 1789 N N . SER A 1 232 ? -5.085 -21.550 -45.800 1.00 37.62 232 SER A N 1
ATOM 1790 C CA . SER A 1 232 ? -5.244 -23.001 -45.904 1.00 37.62 232 SER A CA 1
ATOM 1791 C C . SER A 1 232 ? -4.727 -23.648 -44.627 1.00 37.62 232 SER A C 1
ATOM 1793 O O . SER A 1 232 ? -3.548 -23.963 -44.481 1.00 37.62 232 SER A O 1
ATOM 1795 N N . THR A 1 233 ? -5.640 -23.850 -43.681 1.00 40.97 233 THR A N 1
ATOM 1796 C CA . THR A 1 233 ? -5.497 -24.867 -42.642 1.00 40.97 233 THR A CA 1
ATOM 1797 C C . THR A 1 233 ? -5.503 -26.240 -43.308 1.00 40.97 233 THR A C 1
ATOM 1799 O O . THR A 1 233 ? -6.548 -26.729 -43.729 1.00 40.97 233 THR A O 1
ATOM 1802 N N . SER A 1 234 ? -4.342 -26.879 -43.400 1.00 35.91 234 SER A N 1
ATOM 1803 C CA . SER A 1 234 ? -4.249 -28.325 -43.602 1.00 35.91 234 SER A CA 1
ATOM 1804 C C . SER A 1 234 ? -3.404 -28.900 -42.481 1.00 35.91 234 SER A C 1
ATOM 1806 O O . SER A 1 234 ? -2.177 -28.876 -42.507 1.00 35.91 234 SER A O 1
ATOM 1808 N N . ALA A 1 235 ? -4.105 -29.371 -41.452 1.00 46.75 235 ALA A N 1
ATOM 1809 C CA . ALA A 1 235 ? -3.550 -30.261 -40.457 1.00 46.75 235 ALA A CA 1
ATOM 1810 C C . ALA A 1 235 ? -3.252 -31.599 -41.143 1.00 46.75 235 ALA A C 1
ATOM 1812 O O . ALA A 1 235 ? -4.168 -32.327 -41.515 1.00 46.75 235 ALA A O 1
ATOM 1813 N N . SER A 1 236 ? -1.971 -31.913 -41.305 1.00 38.38 236 SER A N 1
ATOM 1814 C CA . SER A 1 236 ? -1.520 -33.276 -41.554 1.00 38.38 236 SER A CA 1
ATOM 1815 C C . SER A 1 236 ? -0.546 -33.634 -40.444 1.00 38.38 236 SER A C 1
ATOM 1817 O O . SER A 1 236 ? 0.555 -33.090 -40.351 1.00 38.38 236 SER A O 1
ATOM 1819 N N . GLY A 1 237 ? -1.018 -34.482 -39.531 1.00 48.12 237 GLY A N 1
ATOM 1820 C CA . GLY A 1 237 ? -0.213 -35.051 -38.466 1.00 48.12 237 GLY A CA 1
ATOM 1821 C C . GLY A 1 237 ? 0.805 -36.007 -39.065 1.00 48.12 237 GLY A C 1
ATOM 1822 O O . GLY A 1 237 ? 0.477 -37.149 -39.363 1.00 48.12 237 GLY A O 1
ATOM 1823 N N . SER A 1 238 ? 2.042 -35.542 -39.214 1.00 39.91 238 SER A N 1
ATOM 1824 C CA . SER A 1 238 ? 3.189 -36.419 -39.409 1.00 39.91 238 SER A CA 1
ATOM 1825 C C . SER A 1 238 ? 3.961 -36.464 -38.100 1.00 39.91 238 SER A C 1
ATOM 1827 O O . SER A 1 238 ? 4.745 -35.567 -37.788 1.00 39.91 238 SER A O 1
ATOM 1829 N N . ALA A 1 239 ? 3.689 -37.495 -37.303 1.00 49.06 239 ALA A N 1
ATOM 1830 C CA . ALA A 1 239 ? 4.537 -37.880 -36.189 1.00 49.06 239 ALA A CA 1
ATOM 1831 C C . ALA A 1 239 ? 5.890 -38.337 -36.759 1.00 49.06 239 ALA A C 1
ATOM 1833 O O . ALA A 1 239 ? 6.038 -39.469 -37.205 1.00 49.06 239 ALA A O 1
ATOM 1834 N N . LEU A 1 240 ? 6.858 -37.421 -36.799 1.00 42.31 240 LEU A N 1
ATOM 1835 C CA . LEU A 1 240 ? 8.256 -37.719 -37.092 1.00 42.31 240 LEU A CA 1
ATOM 1836 C C . LEU A 1 240 ? 8.909 -38.228 -35.804 1.00 42.31 240 LEU A C 1
ATOM 1838 O O . LEU A 1 240 ? 9.334 -37.452 -34.949 1.00 42.31 240 LEU A O 1
ATOM 1842 N N . THR A 1 241 ? 8.945 -39.549 -35.650 1.00 52.09 241 THR A N 1
ATOM 1843 C CA . THR A 1 241 ? 9.913 -40.222 -34.783 1.00 52.09 241 THR A CA 1
ATOM 1844 C C . THR A 1 241 ? 11.284 -40.062 -35.433 1.00 52.09 241 THR A C 1
ATOM 1846 O O . THR A 1 241 ? 11.577 -40.718 -36.429 1.00 52.09 241 THR A O 1
ATOM 1849 N N . ILE A 1 242 ? 12.076 -39.117 -34.928 1.00 50.88 242 ILE A N 1
ATOM 1850 C CA . ILE A 1 242 ? 13.466 -38.909 -35.339 1.00 50.88 242 ILE A CA 1
ATOM 1851 C C . ILE A 1 242 ? 14.310 -39.848 -34.476 1.00 50.88 242 ILE A C 1
ATOM 1853 O O . ILE A 1 242 ? 14.381 -39.650 -33.263 1.00 50.88 242 ILE A O 1
ATOM 1857 N N . ASP A 1 243 ? 14.874 -40.885 -35.095 1.00 51.12 243 ASP A N 1
ATOM 1858 C CA . ASP A 1 243 ? 15.868 -41.765 -34.475 1.00 51.12 243 ASP A CA 1
ATOM 1859 C C . ASP A 1 243 ? 17.122 -40.943 -34.129 1.00 51.12 243 ASP A C 1
ATOM 1861 O O . ASP A 1 243 ? 17.604 -40.150 -34.938 1.00 51.12 243 ASP A O 1
ATOM 1865 N N . GLU A 1 244 ? 17.615 -41.080 -32.896 1.00 55.19 244 GLU A N 1
ATOM 1866 C CA . GLU A 1 244 ? 18.620 -40.190 -32.287 1.00 55.19 244 GLU A CA 1
ATOM 1867 C C . GLU A 1 244 ? 20.078 -40.464 -32.727 1.00 55.19 244 GLU A C 1
ATOM 1869 O O . GLU A 1 244 ? 20.990 -39.829 -32.194 1.00 55.19 244 GLU A O 1
ATOM 1874 N N . GLU A 1 245 ? 20.339 -41.365 -33.683 1.00 51.41 245 GLU A N 1
ATOM 1875 C CA . GLU A 1 245 ? 21.697 -41.905 -33.893 1.00 51.41 245 GLU A CA 1
ATOM 1876 C C . GLU A 1 245 ? 22.504 -41.343 -35.087 1.00 51.41 245 GLU A C 1
ATOM 1878 O O . GLU A 1 245 ? 23.721 -41.520 -35.089 1.00 51.41 245 GLU A O 1
ATOM 1883 N N . ASP A 1 246 ? 21.927 -40.575 -36.027 1.00 55.41 246 ASP A N 1
ATOM 1884 C CA . ASP A 1 246 ? 22.599 -40.341 -37.330 1.00 55.41 246 ASP A CA 1
ATOM 1885 C C . ASP A 1 246 ? 23.038 -38.902 -37.707 1.00 55.41 246 ASP A C 1
ATOM 1887 O O . ASP A 1 246 ? 23.651 -38.729 -38.760 1.00 55.41 246 ASP A O 1
ATOM 1891 N N . GLU A 1 247 ? 22.845 -37.851 -36.890 1.00 61.06 247 GLU A N 1
ATOM 1892 C CA . GLU A 1 247 ? 23.318 -36.493 -37.260 1.00 61.06 247 GLU A CA 1
ATOM 1893 C C . GLU A 1 247 ? 24.051 -35.728 -36.132 1.00 61.06 247 GLU A C 1
ATOM 1895 O O . GLU A 1 247 ? 23.411 -35.149 -35.243 1.00 61.06 247 GLU A O 1
ATOM 1900 N N . PRO A 1 248 ? 25.400 -35.604 -36.177 1.00 64.50 248 PRO A N 1
ATOM 1901 C CA . PRO A 1 248 ? 26.174 -34.860 -35.172 1.00 64.50 248 PRO A CA 1
ATOM 1902 C C . PRO A 1 248 ? 25.917 -33.338 -35.191 1.00 64.50 248 PRO A C 1
ATOM 1904 O O . PRO A 1 248 ? 26.281 -32.637 -34.24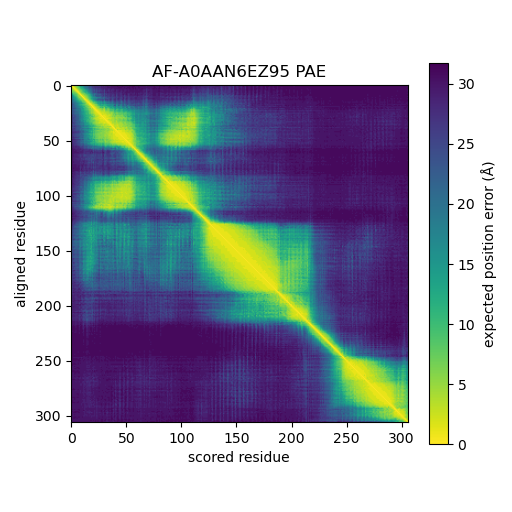4 1.00 64.50 248 PRO A O 1
ATOM 1907 N N . GLU A 1 249 ? 25.263 -32.817 -36.234 1.00 65.31 249 GLU A N 1
ATOM 1908 C CA . GLU A 1 249 ? 24.880 -31.404 -36.378 1.00 65.31 249 GLU A CA 1
ATOM 1909 C C . GLU A 1 249 ? 23.483 -31.084 -35.812 1.00 65.31 249 GLU A C 1
ATOM 1911 O O . GLU A 1 249 ? 23.182 -29.926 -35.509 1.00 65.31 249 GLU A O 1
ATOM 1916 N N . LEU A 1 250 ? 22.641 -32.095 -35.571 1.00 72.62 250 LEU A N 1
ATOM 1917 C CA . LEU A 1 250 ? 21.286 -31.906 -35.042 1.00 72.62 250 LEU A CA 1
ATOM 1918 C C . LEU A 1 250 ? 21.281 -31.702 -33.517 1.00 72.62 250 LEU A C 1
ATOM 1920 O O . LEU A 1 250 ? 20.466 -30.952 -32.971 1.00 72.62 250 LEU A O 1
ATOM 1924 N N . GLY A 1 251 ? 22.249 -32.302 -32.821 1.00 76.81 251 GLY A N 1
ATOM 1925 C CA . GLY A 1 251 ? 22.470 -32.144 -31.381 1.00 76.81 251 GLY A CA 1
ATOM 1926 C C . GLY A 1 251 ? 22.572 -30.685 -30.901 1.00 76.81 251 GLY A C 1
ATOM 1927 O O . GLY A 1 251 ? 21.843 -30.308 -29.972 1.00 76.81 251 GLY A O 1
ATOM 1928 N N . PRO A 1 252 ? 23.427 -29.823 -31.493 1.00 82.00 252 PRO A N 1
ATOM 1929 C CA . PRO A 1 252 ? 23.507 -28.418 -31.097 1.00 82.00 252 PRO A CA 1
ATOM 1930 C C . PRO A 1 252 ? 22.211 -27.645 -31.386 1.00 82.00 252 PRO A C 1
ATOM 1932 O O . PRO A 1 252 ? 21.812 -26.824 -30.556 1.00 82.00 252 PRO A O 1
ATOM 1935 N N . LEU A 1 253 ? 21.507 -27.944 -32.483 1.00 85.25 253 LEU A N 1
ATOM 1936 C CA . LEU A 1 253 ? 20.225 -27.313 -32.821 1.00 85.25 253 LEU A CA 1
ATOM 1937 C C . LEU A 1 253 ? 19.113 -27.702 -31.839 1.00 85.25 253 LEU A C 1
ATOM 1939 O O . LEU A 1 253 ? 18.407 -26.832 -31.325 1.00 85.25 253 LEU A O 1
ATOM 1943 N N . LEU A 1 254 ? 18.998 -28.985 -31.487 1.00 86.06 254 LEU A N 1
ATOM 1944 C CA . LEU A 1 254 ? 18.062 -29.459 -30.463 1.00 86.06 254 LEU A CA 1
ATOM 1945 C C . LEU A 1 254 ? 18.390 -28.878 -29.088 1.00 86.06 254 LEU A C 1
ATOM 1947 O O . LEU A 1 254 ? 17.487 -28.522 -28.328 1.00 86.06 254 LEU A O 1
ATOM 1951 N N . LYS A 1 255 ? 19.676 -28.725 -28.761 1.00 87.62 255 LYS A N 1
ATOM 1952 C CA . LYS A 1 255 ? 20.112 -28.074 -27.521 1.00 87.62 255 LYS A CA 1
ATOM 1953 C C . LYS A 1 255 ? 19.744 -26.590 -27.503 1.00 87.62 255 LYS A C 1
ATOM 1955 O O . LYS A 1 255 ? 19.307 -26.099 -26.462 1.00 87.62 255 LYS A O 1
ATOM 1960 N N . GLN A 1 256 ? 19.866 -25.891 -28.631 1.00 90.12 256 GLN A N 1
ATOM 1961 C CA . GLN A 1 256 ? 19.441 -24.498 -28.779 1.00 90.12 256 GLN A CA 1
ATOM 1962 C C . GLN A 1 256 ? 17.914 -24.351 -28.711 1.00 90.12 256 GLN A C 1
ATOM 1964 O O . GLN A 1 256 ? 17.414 -23.441 -28.054 1.00 90.12 256 GLN A O 1
ATOM 1969 N N . LEU A 1 257 ? 17.155 -25.273 -29.306 1.00 92.56 257 LEU A N 1
ATOM 1970 C CA . LEU A 1 257 ? 15.698 -25.311 -29.171 1.00 92.56 257 LEU A CA 1
ATOM 1971 C C . LEU A 1 257 ? 15.276 -25.576 -27.728 1.00 92.56 257 LEU A C 1
ATOM 1973 O O . LEU A 1 257 ? 14.438 -24.858 -27.191 1.00 92.56 257 LEU A O 1
ATOM 1977 N N . ARG A 1 258 ? 15.890 -26.556 -27.059 1.00 91.00 258 ARG A N 1
ATOM 1978 C CA . ARG A 1 258 ? 15.616 -26.857 -25.647 1.00 91.00 258 ARG A CA 1
ATOM 1979 C C . ARG A 1 258 ? 15.970 -25.674 -24.746 1.00 91.00 258 ARG A C 1
ATOM 1981 O O . ARG A 1 258 ? 15.190 -25.361 -23.851 1.00 91.00 258 ARG A O 1
ATOM 1988 N N . SER A 1 259 ? 17.086 -24.982 -24.987 1.00 91.88 259 SER A N 1
ATOM 1989 C CA . SER A 1 259 ? 17.453 -23.788 -24.213 1.00 91.88 259 SER A CA 1
ATOM 1990 C C . SER A 1 259 ? 16.496 -22.620 -24.470 1.00 91.88 259 SER A C 1
ATOM 1992 O O . SER A 1 259 ? 16.096 -21.942 -23.521 1.00 91.88 259 SER A O 1
ATOM 1994 N N . HIS A 1 260 ? 16.051 -22.431 -25.715 1.00 94.50 260 HIS A N 1
ATOM 1995 C CA . HIS A 1 260 ? 15.069 -21.413 -26.072 1.00 94.50 260 HIS A CA 1
ATOM 1996 C C . HIS A 1 260 ? 13.690 -21.705 -25.468 1.00 94.50 260 HIS A C 1
ATOM 1998 O O . HIS A 1 260 ? 13.111 -20.835 -24.821 1.00 94.50 260 HIS A O 1
ATOM 2004 N N . LEU A 1 261 ? 13.197 -22.941 -25.573 1.00 94.00 261 LEU A N 1
ATOM 2005 C CA . LEU A 1 261 ? 11.957 -23.386 -24.932 1.00 94.00 261 LEU A CA 1
ATOM 2006 C C . LEU A 1 261 ? 12.037 -23.266 -23.409 1.00 94.00 261 LEU A C 1
ATOM 2008 O O . LEU A 1 261 ? 11.068 -22.861 -22.774 1.00 94.00 261 LEU A O 1
ATOM 2012 N N . HIS A 1 262 ? 13.191 -23.565 -22.810 1.00 91.44 262 HIS A N 1
ATOM 2013 C CA . HIS A 1 262 ? 13.401 -23.389 -21.376 1.00 91.44 262 HIS A CA 1
ATOM 2014 C C . HIS A 1 262 ? 13.394 -21.905 -20.974 1.00 91.44 262 HIS A C 1
ATOM 2016 O O . HIS A 1 262 ? 12.796 -21.543 -19.962 1.00 91.44 262 HIS A O 1
ATOM 2022 N N . SER A 1 263 ? 13.986 -21.024 -21.787 1.00 93.25 263 SER A N 1
ATOM 2023 C CA . SER A 1 263 ? 13.926 -19.571 -21.585 1.00 93.25 263 SER A CA 1
ATOM 2024 C C . SER A 1 263 ? 12.499 -19.036 -21.727 1.00 93.25 263 SER A C 1
ATOM 2026 O O . SER A 1 263 ? 12.041 -18.301 -20.853 1.00 93.25 263 SER A O 1
ATOM 2028 N N . MET A 1 264 ? 11.761 -19.463 -22.758 1.00 91.12 264 MET A N 1
ATOM 2029 C CA . MET A 1 264 ? 10.349 -19.112 -22.925 1.00 91.12 264 MET A CA 1
ATOM 2030 C C . MET A 1 264 ? 9.512 -19.612 -21.750 1.00 91.12 264 MET A C 1
ATOM 2032 O O . MET A 1 264 ? 8.755 -18.836 -21.172 1.00 91.12 264 MET A O 1
ATOM 2036 N N . ARG A 1 265 ? 9.711 -20.863 -21.319 1.00 90.12 265 ARG A N 1
ATOM 2037 C CA . ARG A 1 265 ? 9.031 -21.431 -20.150 1.00 90.12 265 ARG A CA 1
ATOM 2038 C C . ARG A 1 265 ? 9.304 -20.609 -18.892 1.00 90.12 265 ARG A C 1
ATOM 2040 O O . ARG A 1 265 ? 8.356 -20.268 -18.190 1.00 90.12 265 ARG A O 1
ATOM 2047 N N . ASN A 1 266 ? 10.557 -20.243 -18.629 1.00 90.19 266 ASN A N 1
ATOM 2048 C CA . ASN A 1 266 ? 10.921 -19.432 -17.464 1.00 90.19 266 ASN A CA 1
ATOM 2049 C C . ASN A 1 266 ? 10.338 -18.013 -17.538 1.00 90.19 266 ASN A C 1
ATOM 2051 O O . ASN A 1 266 ? 9.889 -17.491 -16.519 1.00 90.19 266 ASN A O 1
ATOM 2055 N N . ASN A 1 267 ? 10.256 -17.419 -18.731 1.00 88.75 267 ASN A N 1
ATOM 2056 C CA . ASN A 1 267 ? 9.580 -16.135 -18.928 1.00 88.75 267 ASN A CA 1
ATOM 2057 C C . ASN A 1 267 ? 8.070 -16.249 -18.639 1.00 88.75 267 ASN A C 1
ATOM 2059 O O . ASN A 1 267 ? 7.507 -15.408 -17.936 1.00 88.75 267 ASN A O 1
ATOM 2063 N N . THR A 1 268 ? 7.423 -17.324 -19.103 1.00 88.88 268 THR A N 1
ATOM 2064 C CA . THR A 1 268 ? 5.988 -17.577 -18.868 1.00 88.88 268 THR A CA 1
ATOM 2065 C C . THR A 1 268 ? 5.666 -18.068 -17.456 1.00 88.88 268 THR A C 1
ATOM 2067 O O . THR A 1 268 ? 4.530 -17.938 -17.014 1.00 88.88 268 THR A O 1
ATOM 2070 N N . ALA A 1 269 ? 6.647 -18.576 -16.703 1.00 87.50 269 ALA A N 1
ATOM 2071 C CA . ALA A 1 269 ? 6.432 -19.109 -15.357 1.00 87.50 269 ALA A CA 1
ATOM 2072 C C . ALA A 1 269 ? 5.874 -18.054 -14.387 1.00 87.50 269 ALA A C 1
ATOM 2074 O O . ALA A 1 269 ? 5.104 -18.383 -13.488 1.00 87.50 269 ALA A O 1
ATOM 2075 N N . SER A 1 270 ? 6.216 -16.781 -14.603 1.00 87.00 270 SER A N 1
ATOM 2076 C CA . SER A 1 270 ? 5.677 -15.654 -13.831 1.00 87.00 270 SER A CA 1
ATOM 2077 C C . SER A 1 270 ? 4.173 -15.412 -14.040 1.00 87.00 270 SER A C 1
ATOM 2079 O O . SER A 1 270 ? 3.533 -14.814 -13.178 1.00 87.00 270 SER A O 1
ATOM 2081 N N . LEU A 1 271 ? 3.596 -15.907 -15.141 1.00 89.25 271 LEU A N 1
ATOM 2082 C CA . LEU A 1 271 ? 2.171 -15.779 -15.466 1.00 89.25 271 LEU A CA 1
ATOM 2083 C C . LEU A 1 271 ? 1.325 -16.925 -14.894 1.00 89.25 271 LEU A C 1
ATOM 2085 O O . LEU A 1 271 ? 0.129 -16.745 -14.691 1.00 89.25 271 LEU A O 1
ATOM 2089 N N . ASN A 1 272 ? 1.927 -18.069 -14.558 1.00 90.00 272 ASN A N 1
ATOM 2090 C CA . ASN A 1 272 ? 1.229 -19.198 -13.930 1.00 90.00 272 ASN A CA 1
ATOM 2091 C C . ASN A 1 272 ? 0.432 -18.832 -12.659 1.00 90.00 272 ASN A C 1
ATOM 2093 O O . ASN A 1 272 ? -0.720 -19.252 -12.562 1.00 90.00 272 ASN A O 1
ATOM 2097 N N . PRO A 1 273 ? 0.960 -18.050 -11.693 1.00 90.81 273 PRO A N 1
ATOM 2098 C CA . PRO A 1 273 ? 0.167 -17.642 -10.531 1.00 90.81 273 PRO A CA 1
ATOM 2099 C C . PRO A 1 273 ? -0.987 -16.701 -10.900 1.00 90.81 273 PRO A C 1
ATOM 2101 O O . PRO A 1 273 ? -2.012 -16.714 -10.228 1.00 90.81 273 PRO A O 1
ATOM 2104 N N . VAL A 1 274 ? -0.850 -15.908 -11.970 1.00 92.56 274 VAL A N 1
ATOM 2105 C CA . VAL A 1 274 ? -1.933 -15.045 -12.469 1.00 92.56 274 VAL A CA 1
ATOM 2106 C C . VAL A 1 274 ? -3.042 -15.895 -13.077 1.00 92.56 274 VAL A C 1
ATOM 2108 O O . VAL A 1 274 ? -4.205 -15.667 -12.768 1.00 92.56 274 VAL A O 1
ATOM 2111 N N . LEU A 1 275 ? -2.691 -16.907 -13.875 1.00 93.50 275 LEU A N 1
ATOM 2112 C CA . LEU A 1 275 ? -3.656 -17.864 -14.422 1.00 93.50 275 LEU A CA 1
ATOM 2113 C C . LEU A 1 275 ? -4.386 -18.619 -13.304 1.00 93.50 275 LEU A C 1
ATOM 2115 O O . LEU A 1 275 ? -5.610 -18.660 -13.306 1.00 93.50 275 LEU A O 1
ATOM 2119 N N . ALA A 1 276 ? -3.661 -19.098 -12.289 1.00 93.81 276 ALA A N 1
ATOM 2120 C CA . ALA A 1 276 ? -4.269 -19.751 -11.130 1.00 93.81 276 ALA A CA 1
ATOM 2121 C C . ALA A 1 276 ? -5.219 -18.817 -10.353 1.00 93.81 276 ALA A C 1
ATOM 2123 O O . ALA A 1 276 ? -6.306 -19.233 -9.961 1.00 93.81 276 ALA A O 1
ATOM 2124 N N . ALA A 1 277 ? -4.848 -17.545 -10.169 1.00 94.00 277 ALA A N 1
ATOM 2125 C CA . ALA A 1 277 ? -5.710 -16.552 -9.526 1.00 94.00 277 ALA A CA 1
ATOM 2126 C C . ALA A 1 277 ? -6.939 -16.195 -10.382 1.00 94.00 277 ALA A C 1
ATOM 2128 O O . ALA A 1 277 ? -8.013 -15.943 -9.840 1.00 94.00 277 ALA A O 1
ATOM 2129 N N . MET A 1 278 ? -6.807 -16.182 -11.712 1.00 94.69 278 MET A N 1
ATOM 2130 C CA . MET A 1 278 ? -7.937 -16.004 -12.629 1.00 94.69 278 MET A CA 1
ATOM 2131 C C . MET A 1 278 ? -8.900 -17.191 -12.566 1.00 94.69 278 MET A C 1
ATOM 2133 O O . MET A 1 278 ? -10.111 -16.978 -12.523 1.00 94.69 278 MET A O 1
ATOM 2137 N N . ASP A 1 279 ? -8.383 -18.417 -12.499 1.00 95.81 279 ASP A N 1
ATOM 2138 C CA . ASP A 1 279 ? -9.199 -19.623 -12.332 1.00 95.81 279 ASP A CA 1
ATOM 2139 C C . ASP A 1 279 ? -9.906 -19.641 -10.970 1.00 95.81 279 ASP A C 1
ATOM 2141 O O . ASP A 1 279 ? -11.088 -19.982 -10.882 1.00 95.81 279 ASP A O 1
ATOM 2145 N N . GLU A 1 280 ? -9.225 -19.207 -9.906 1.00 95.31 280 GLU A N 1
ATOM 2146 C CA . GLU A 1 280 ? -9.820 -19.050 -8.577 1.00 95.31 280 GLU A CA 1
ATOM 2147 C C . GLU A 1 280 ? -10.919 -17.979 -8.573 1.00 95.31 280 GLU A C 1
ATOM 2149 O O . GLU A 1 280 ? -12.013 -18.220 -8.057 1.00 95.31 280 GLU A O 1
ATOM 2154 N N . ALA A 1 281 ? -10.671 -16.826 -9.202 1.00 95.25 281 ALA A N 1
ATOM 2155 C CA . ALA A 1 281 ? -11.659 -15.762 -9.348 1.00 95.25 281 ALA A CA 1
ATOM 2156 C C . ALA A 1 281 ? -12.869 -16.221 -10.171 1.00 95.25 281 ALA A C 1
ATOM 2158 O O . ALA A 1 281 ? -14.004 -15.928 -9.798 1.00 95.25 281 ALA A O 1
ATOM 2159 N N . LYS A 1 282 ? -12.649 -16.992 -11.244 1.00 94.31 282 LYS A N 1
ATOM 2160 C CA . LYS A 1 282 ? -13.721 -17.603 -12.035 1.00 94.31 282 LYS A CA 1
ATOM 2161 C C . LYS A 1 282 ? -14.552 -18.560 -11.182 1.00 94.31 282 LYS A C 1
ATOM 2163 O O . LYS A 1 282 ? -15.766 -18.412 -11.122 1.00 94.31 282 LYS A O 1
ATOM 2168 N N . CYS A 1 283 ? -13.913 -19.464 -10.439 1.00 94.44 283 CYS A N 1
ATOM 2169 C CA . CYS A 1 283 ? -14.620 -20.371 -9.532 1.00 94.44 283 CYS A CA 1
ATOM 2170 C C . CYS A 1 283 ? -15.388 -19.618 -8.432 1.00 94.44 283 CYS A C 1
ATOM 2172 O O . CYS A 1 283 ? -16.474 -20.036 -8.033 1.00 94.44 283 CYS A O 1
ATOM 2174 N N . ALA A 1 284 ? -14.834 -18.520 -7.911 1.00 94.44 284 ALA A N 1
ATOM 2175 C CA . ALA A 1 284 ? -15.501 -17.682 -6.920 1.00 94.44 284 ALA A CA 1
ATOM 2176 C C . ALA A 1 284 ? -16.724 -16.964 -7.509 1.00 94.44 284 ALA A C 1
ATOM 2178 O O . ALA A 1 284 ? -17.764 -16.914 -6.854 1.00 94.44 284 ALA A O 1
ATOM 2179 N N . LEU A 1 285 ? -16.620 -16.461 -8.742 1.00 91.31 285 LEU A N 1
ATOM 2180 C CA . LEU A 1 285 ? -17.731 -15.857 -9.476 1.00 91.31 285 LEU A CA 1
ATOM 2181 C C . LEU A 1 285 ? -18.817 -16.881 -9.800 1.00 91.31 285 LEU A C 1
ATOM 2183 O O . LEU A 1 285 ? -19.983 -16.587 -9.569 1.00 91.31 285 LEU A O 1
ATOM 2187 N N . ASP A 1 286 ? -18.454 -18.084 -10.241 1.00 89.94 286 ASP A N 1
ATOM 2188 C CA . ASP A 1 286 ? -19.412 -19.163 -10.506 1.00 89.94 286 ASP A CA 1
ATOM 2189 C C . ASP A 1 286 ? -20.160 -19.556 -9.222 1.00 89.94 286 ASP A C 1
ATOM 2191 O O . ASP A 1 286 ? -21.384 -19.688 -9.212 1.00 89.94 286 ASP A O 1
ATOM 2195 N N . ARG A 1 287 ? -19.445 -19.662 -8.092 1.00 88.62 287 ARG A N 1
ATOM 2196 C CA . ARG A 1 287 ? -20.063 -19.908 -6.777 1.00 88.62 287 ARG A CA 1
ATOM 2197 C C . ARG A 1 287 ? -20.978 -18.767 -6.351 1.00 88.62 287 ARG A C 1
ATOM 2199 O O . ARG A 1 287 ? -22.073 -19.032 -5.871 1.00 88.62 287 ARG A O 1
ATOM 2206 N N . PHE A 1 288 ? -20.541 -17.520 -6.514 1.00 87.56 288 PHE A N 1
ATOM 2207 C CA . PHE A 1 288 ? -21.355 -16.348 -6.204 1.00 87.56 288 PHE A CA 1
ATOM 2208 C C . PHE A 1 288 ? -22.606 -16.295 -7.080 1.00 87.56 288 PHE A C 1
ATOM 2210 O O . PHE A 1 288 ? -23.690 -15.994 -6.591 1.00 87.56 288 PHE A O 1
ATOM 2217 N N . ALA A 1 289 ? -22.479 -16.624 -8.363 1.00 85.62 289 ALA A N 1
ATOM 2218 C CA . ALA A 1 289 ? -23.596 -16.628 -9.285 1.00 85.62 289 ALA A CA 1
ATOM 2219 C C . ALA A 1 289 ? -24.657 -17.653 -8.854 1.00 85.62 289 ALA A C 1
ATOM 2221 O O . ALA A 1 289 ? -25.834 -17.317 -8.786 1.00 85.62 289 ALA A O 1
ATOM 2222 N N . VAL A 1 290 ? -24.243 -18.862 -8.466 1.00 84.94 290 VAL A N 1
ATOM 2223 C CA . VAL A 1 290 ? -25.158 -19.904 -7.968 1.00 84.94 290 VAL A CA 1
ATOM 2224 C C . VAL A 1 290 ? -25.818 -19.530 -6.634 1.00 84.94 290 VAL A C 1
ATOM 2226 O O . VAL A 1 290 ? -26.953 -19.930 -6.391 1.00 84.94 290 VAL A O 1
ATOM 2229 N N . THR A 1 291 ? -25.140 -18.782 -5.757 1.00 85.31 291 THR A N 1
ATOM 2230 C CA . THR A 1 291 ? -25.696 -18.414 -4.441 1.00 85.31 291 THR A CA 1
ATOM 2231 C C . THR A 1 291 ? -26.555 -17.153 -4.454 1.00 85.31 291 THR A C 1
ATOM 2233 O O . THR A 1 291 ? -27.392 -16.998 -3.567 1.00 85.31 291 THR A O 1
ATOM 2236 N N . SER A 1 292 ? -26.342 -16.244 -5.408 1.00 82.88 292 SER A N 1
ATOM 2237 C CA . SER A 1 292 ? -26.991 -14.925 -5.432 1.00 82.88 292 SER A CA 1
ATOM 2238 C C . SER A 1 292 ? -28.093 -14.774 -6.479 1.00 82.88 292 SER A C 1
ATOM 2240 O O . SER A 1 292 ? -28.951 -13.908 -6.310 1.00 82.88 292 SER A O 1
ATOM 2242 N N . PHE A 1 293 ? -28.095 -15.590 -7.537 1.00 86.12 293 PHE A N 1
ATOM 2243 C CA . PHE A 1 293 ? -29.047 -15.477 -8.641 1.00 86.12 293 PHE A CA 1
ATOM 2244 C C . PHE A 1 293 ? -30.032 -16.652 -8.680 1.00 86.12 293 PHE A C 1
ATOM 2246 O O . PHE A 1 293 ? -29.651 -17.812 -8.522 1.00 86.12 293 PHE A O 1
ATOM 2253 N N . ASP A 1 294 ? -31.306 -16.357 -8.950 1.00 85.31 294 ASP A N 1
ATOM 2254 C CA . ASP A 1 294 ? -32.339 -17.371 -9.166 1.00 85.31 294 ASP A CA 1
ATOM 2255 C C . ASP A 1 294 ? -32.055 -18.188 -10.431 1.00 85.31 294 ASP A C 1
ATOM 2257 O O . ASP A 1 294 ? -31.517 -17.678 -11.420 1.00 85.31 294 ASP A O 1
ATOM 2261 N N . ARG A 1 295 ? -32.493 -19.452 -10.445 1.00 77.56 295 ARG A N 1
ATOM 2262 C CA . ARG A 1 295 ? -32.261 -20.393 -11.555 1.00 77.56 295 ARG A CA 1
ATOM 2263 C C . ARG A 1 295 ? -32.670 -19.826 -12.920 1.00 77.56 295 ARG A C 1
ATOM 2265 O O . ARG A 1 295 ? -31.966 -20.051 -13.897 1.00 77.56 295 ARG A O 1
ATOM 2272 N N . GLU A 1 296 ? -33.753 -19.055 -12.996 1.00 76.19 296 GLU A N 1
ATOM 2273 C CA . GLU A 1 296 ? -34.195 -18.405 -14.241 1.00 76.19 296 GLU A CA 1
ATOM 2274 C C . GLU A 1 296 ? -33.242 -17.294 -14.710 1.00 76.19 296 GLU A C 1
ATOM 2276 O O . GLU A 1 296 ? -32.984 -17.154 -15.905 1.00 76.19 296 GLU A O 1
ATOM 2281 N N . THR A 1 297 ? -32.659 -16.533 -13.780 1.00 76.94 297 THR A N 1
ATOM 2282 C CA . THR A 1 297 ? -31.698 -15.466 -14.103 1.00 76.94 297 THR A CA 1
ATOM 2283 C C . THR A 1 297 ? -30.335 -16.029 -14.508 1.00 76.94 297 THR A C 1
ATOM 2285 O O . THR A 1 297 ? -29.719 -15.517 -15.442 1.00 76.94 297 THR A O 1
ATOM 2288 N N . LEU A 1 298 ? -29.914 -17.150 -13.912 1.00 77.06 298 LEU A N 1
ATOM 2289 C CA . LEU A 1 298 ? -28.737 -17.913 -14.347 1.00 77.06 298 LEU A CA 1
ATOM 2290 C C . LEU A 1 298 ? -28.900 -18.510 -15.752 1.00 77.06 298 LEU A C 1
ATOM 2292 O O . LEU A 1 298 ? -27.954 -18.490 -16.539 1.00 77.06 298 LEU A O 1
ATOM 2296 N N . MET A 1 299 ? -30.093 -19.001 -16.099 1.00 75.19 299 MET A N 1
ATOM 2297 C CA . MET A 1 299 ? -30.383 -19.537 -17.440 1.00 75.19 299 MET A CA 1
ATOM 2298 C C . MET A 1 299 ? -30.377 -18.444 -18.521 1.00 75.19 299 MET A C 1
ATOM 2300 O O . MET A 1 299 ? -29.958 -18.703 -19.648 1.00 75.19 299 MET A O 1
ATOM 2304 N N . ARG A 1 300 ? -30.763 -17.207 -18.174 1.00 79.31 300 ARG A N 1
ATOM 2305 C CA . ARG A 1 300 ? -30.632 -16.035 -19.060 1.00 79.31 300 ARG A CA 1
ATOM 2306 C C . ARG A 1 300 ? -29.182 -15.570 -19.205 1.00 79.31 300 ARG A C 1
ATOM 2308 O O . ARG A 1 300 ? -28.728 -15.328 -20.318 1.00 79.31 300 ARG A O 1
ATOM 2315 N N . LEU A 1 301 ? -28.432 -15.487 -18.102 1.00 76.00 301 LEU A N 1
ATOM 2316 C CA . LEU A 1 301 ? -27.014 -15.086 -18.107 1.00 76.00 301 LEU A CA 1
ATOM 2317 C C . LEU A 1 301 ? -26.116 -16.072 -18.867 1.00 76.00 301 LEU A C 1
ATOM 2319 O O . LEU A 1 301 ? -25.147 -15.660 -19.496 1.00 76.00 301 LEU A O 1
ATOM 2323 N N . SER A 1 302 ? -26.445 -17.363 -18.831 1.00 75.75 302 SER A N 1
ATOM 2324 C CA . SER A 1 302 ? -25.748 -18.410 -19.592 1.00 75.75 302 SER A CA 1
ATOM 2325 C C . SER A 1 302 ? -26.208 -18.525 -21.053 1.00 75.75 302 SER A C 1
ATOM 2327 O O . SER A 1 302 ? -25.678 -19.355 -21.788 1.00 75.75 302 SER A O 1
ATOM 2329 N N . GLY A 1 303 ? -27.164 -17.696 -21.493 1.00 73.75 303 GLY A N 1
ATOM 2330 C CA . GLY A 1 303 ? -27.649 -17.663 -22.876 1.00 73.75 303 GLY A CA 1
ATOM 2331 C C . GLY A 1 303 ? -28.502 -18.868 -23.285 1.00 73.75 303 GLY A C 1
ATOM 2332 O O . GLY A 1 303 ? -28.690 -19.099 -24.475 1.00 73.75 303 GLY A O 1
ATOM 2333 N N . ILE A 1 304 ? -29.004 -19.648 -22.320 1.00 70.12 304 ILE A N 1
ATOM 2334 C CA . ILE A 1 304 ? -29.775 -20.879 -22.569 1.00 70.12 304 ILE A CA 1
ATOM 2335 C C . ILE A 1 304 ? -31.263 -20.571 -22.800 1.00 70.12 304 ILE A C 1
ATOM 2337 O O . ILE A 1 304 ? -31.964 -21.340 -23.453 1.00 70.12 304 ILE A O 1
ATOM 2341 N N . VAL A 1 305 ? -31.754 -19.435 -22.304 1.00 57.44 305 VAL A N 1
ATOM 2342 C CA . VAL A 1 305 ? -33.115 -18.951 -22.569 1.00 57.44 305 VAL A CA 1
ATOM 2343 C C . VAL A 1 305 ? -33.033 -17.481 -22.967 1.00 57.44 305 VAL A C 1
ATOM 2345 O O . VAL A 1 305 ? -32.558 -16.667 -22.173 1.00 57.44 305 VAL A O 1
ATOM 2348 N N . SER A 1 306 ? -33.467 -17.166 -24.194 1.00 49.91 306 SER A N 1
ATOM 2349 C CA . SER A 1 306 ? -33.646 -15.791 -24.684 1.00 49.91 306 SER A CA 1
ATOM 2350 C C . SER A 1 306 ? -34.850 -15.126 -24.032 1.00 49.91 306 SER A C 1
ATOM 2352 O O . SER A 1 306 ? -35.928 -15.766 -24.072 1.00 49.91 306 SER A O 1
#

Mean predicted aligned error: 22.72 Å

pLDDT: mean 74.79, std 18.93, range [35.91, 98.56]

InterPro domains:
  IPR025212 Centromere protein Q [PF13094] (101-286)

Foldseek 3Di:
DDDDDDDDPVVVVVPDDDDDDDDDDDDPVCLVPAFAQDDPVVLVVLLVVLVCLLVVLVDDDPPDDPDDPPPPPDPDDDDPPDVVVVVVVVVSVVSNVVSVVCNVCRRVDGDHDPDDPVPPDPPPPPVVVVVVVVVVVVVVVVVVVVVVVVVVVVVVVVVVVVVVVVVVVVVVVVVVVVVVVVVVVVLVPDDPVVNVVVVVVVVVVVVVVCVVVVVDPPDDDDDDDDDDPDDDDDDDDDPDPDDPPPDPVVVVVVVVVVVVVVVVCVVCVVCVVVVVVVVVVVVVVVVCCVVPDDPVVVCVVVVVDD

Organism: Exophiala dermatitidis (NCBI:txid5970)

Radius of gyration: 42.51 Å; Cα contacts (8 Å, |Δi|>4): 51; chains: 1; bounding box: 76×84×113 Å

Secondary structure (DSSP, 8-state):
-------HHHHHHTTS------PPP--HHHHHHH-EEPPHHHHHHHHHHHHHHHHHHTTS-TT-----TTGGG--S---TT-HHHHHHHHHHHHHHHHHHHHHHHTTT-EE---SS-TTTT-----HHHHHHHHHHHHHHHHHHHHHHHHHHHHHHHHHHHHHHHHHHHHHHHHHHHHHHHHHHHHHTTS-HHHHHHHHHHHHHHHHHHHHHTT-----S-----------------------TTS-TTHHHHHHHHHHHHHHHHHHHHTTHHHHHHHHHHHHHHHHHHHHHS-HHHHHHHTTS--